Protein AF-A0A7X1HUQ6-F1 (afdb_monomer_lite)

Sequence (265 aa):
MTFWNDSYQSELNNITNWINGNLPNKSNIQNDLDTLDDEQFPDAILVHAWVYFSFLFNNRRESLNKYTRFNQKHLQERAIPSLDELKSNRLYFLSNLLRVVYEYYFWTQDSDSRPVFVDTRVLERLDRLSTATDYNVQFIWIERSMPAALTMSILVSDEFDTLRKMANDVSGYEDKFTNQIDSGTQKANEKIEKISASLAELIDKAENSQRDIKTYVDKLDEYKSEFNFVLLSKAFSKLLQTKQEEYRKITIPSLSFQHYWLLSL

Structure (mmCIF, N/CA/C/O backbone):
data_AF-A0A7X1HUQ6-F1
#
_entry.id   AF-A0A7X1HUQ6-F1
#
loop_
_atom_site.group_PDB
_atom_site.id
_atom_site.type_symbol
_atom_site.label_atom_id
_atom_site.label_alt_id
_atom_site.label_comp_id
_atom_site.label_asym_id
_atom_site.label_entity_id
_atom_site.label_seq_id
_atom_site.pdbx_PDB_ins_code
_atom_site.Cartn_x
_atom_site.Cartn_y
_atom_site.Cartn_z
_atom_site.occupancy
_atom_site.B_iso_or_equiv
_atom_site.auth_seq_id
_atom_site.auth_comp_id
_atom_site.auth_asym_id
_atom_site.auth_atom_id
_atom_site.pdbx_PDB_model_num
ATOM 1 N N . MET A 1 1 ? 5.072 2.540 11.809 1.00 58.06 1 MET A N 1
ATOM 2 C CA . MET A 1 1 ? 5.610 3.669 11.019 1.00 58.06 1 MET A CA 1
ATOM 3 C C . MET A 1 1 ? 4.973 3.635 9.645 1.00 58.06 1 MET A C 1
ATOM 5 O O . MET A 1 1 ? 4.781 2.545 9.121 1.00 58.06 1 MET A O 1
ATOM 9 N N . THR A 1 2 ? 4.602 4.790 9.100 1.00 85.62 2 THR A N 1
ATOM 10 C CA . THR A 1 2 ? 4.161 4.926 7.706 1.00 85.62 2 THR A CA 1
ATOM 11 C C . THR A 1 2 ? 5.373 4.858 6.781 1.00 85.62 2 THR A C 1
ATOM 13 O O . THR A 1 2 ? 6.413 5.447 7.080 1.00 85.62 2 THR A O 1
ATOM 16 N N . 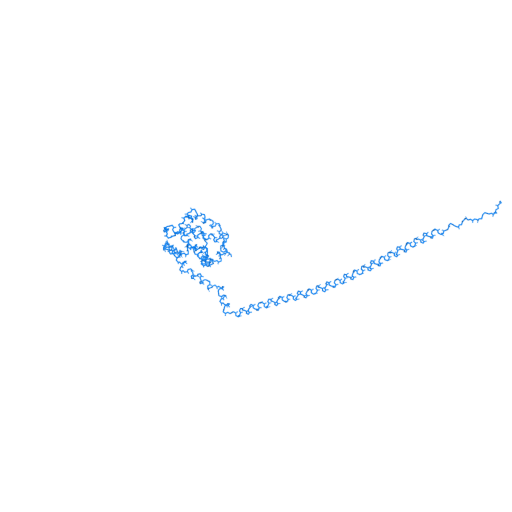PHE A 1 3 ? 5.252 4.108 5.686 1.00 92.62 3 PHE A N 1
ATOM 17 C CA . PHE A 1 3 ? 6.364 3.853 4.772 1.00 92.62 3 PHE A CA 1
ATOM 18 C C . PHE A 1 3 ? 6.774 5.134 4.037 1.00 92.62 3 PHE A C 1
ATOM 20 O O . PHE A 1 3 ? 7.911 5.581 4.149 1.00 92.62 3 PHE A O 1
ATOM 27 N N . TRP A 1 4 ? 5.818 5.788 3.373 1.00 93.75 4 TRP A N 1
ATOM 28 C CA . TRP A 1 4 ? 6.005 7.110 2.779 1.00 93.75 4 TRP A CA 1
ATOM 29 C C . TRP A 1 4 ? 5.707 8.181 3.822 1.00 93.75 4 TRP A C 1
ATOM 31 O O . TRP A 1 4 ? 4.553 8.352 4.231 1.00 93.75 4 TRP A O 1
ATOM 41 N N . ASN A 1 5 ? 6.735 8.903 4.255 1.00 94.25 5 ASN A N 1
ATOM 42 C CA . ASN A 1 5 ? 6.634 9.936 5.281 1.00 94.25 5 ASN A CA 1
ATOM 43 C C . ASN A 1 5 ? 7.555 11.130 4.961 1.00 94.25 5 ASN A C 1
ATOM 45 O O . ASN A 1 5 ? 8.301 11.102 3.982 1.00 94.25 5 ASN A O 1
ATOM 49 N N . ASP A 1 6 ? 7.488 12.183 5.778 1.00 94.00 6 ASP A N 1
ATOM 50 C CA . ASP A 1 6 ? 8.203 13.444 5.539 1.00 94.00 6 ASP A CA 1
ATOM 51 C C . ASP A 1 6 ? 9.730 13.312 5.479 1.00 94.00 6 ASP A C 1
ATOM 53 O O . ASP A 1 6 ? 10.378 14.140 4.839 1.00 94.00 6 ASP A O 1
ATOM 57 N N . SER A 1 7 ? 10.325 12.266 6.067 1.00 94.81 7 SER A N 1
ATOM 58 C CA . SER A 1 7 ? 11.781 12.074 6.027 1.00 94.81 7 SER A CA 1
ATOM 59 C C . SER A 1 7 ? 12.311 11.896 4.603 1.00 94.81 7 SER A C 1
ATOM 61 O O . SER A 1 7 ? 13.477 12.178 4.344 1.00 94.81 7 SER A O 1
ATOM 63 N N . TYR A 1 8 ? 11.461 11.455 3.671 1.00 95.94 8 TYR A N 1
ATOM 64 C CA . TYR A 1 8 ? 11.826 11.247 2.273 1.00 95.94 8 TYR A CA 1
ATOM 65 C C . TYR A 1 8 ? 11.772 12.531 1.422 1.00 95.94 8 TYR A C 1
ATOM 67 O O . TYR A 1 8 ? 12.281 12.554 0.304 1.00 95.94 8 TYR A O 1
ATOM 75 N N . GLN A 1 9 ? 11.210 13.634 1.933 1.00 96.12 9 GLN A N 1
ATOM 76 C CA . GLN A 1 9 ? 11.015 14.864 1.152 1.00 96.12 9 GLN A CA 1
ATOM 77 C C . GLN A 1 9 ? 12.327 15.432 0.585 1.00 96.12 9 GLN A C 1
ATOM 79 O O . GLN A 1 9 ? 12.355 15.910 -0.549 1.00 96.12 9 GLN A O 1
ATOM 84 N N . SER A 1 10 ? 13.412 15.377 1.364 1.00 97.00 10 SER A N 1
ATOM 85 C CA . SER A 1 10 ? 14.733 15.849 0.925 1.00 97.00 10 SER A CA 1
ATOM 86 C C . SER A 1 10 ? 15.234 15.058 -0.287 1.00 97.00 10 SER A C 1
ATOM 88 O O . SER A 1 10 ? 15.632 15.639 -1.295 1.00 97.00 10 SER A O 1
ATOM 90 N N . GLU A 1 11 ? 15.126 13.731 -0.225 1.00 97.19 11 GLU A N 1
ATOM 91 C CA . GLU A 1 11 ? 15.570 12.841 -1.297 1.00 97.19 11 GLU A CA 1
ATOM 92 C C . GLU A 1 11 ? 14.707 12.991 -2.554 1.00 97.19 11 GLU A C 1
ATOM 94 O O . GLU A 1 11 ? 15.230 13.107 -3.663 1.00 97.19 11 GLU A O 1
ATOM 99 N N . LEU A 1 12 ? 13.388 13.120 -2.385 1.00 97.69 12 LEU A N 1
ATOM 100 C CA . LEU A 1 12 ? 12.471 13.415 -3.484 1.00 97.69 12 LEU A CA 1
ATOM 101 C C . LEU A 1 12 ? 12.844 14.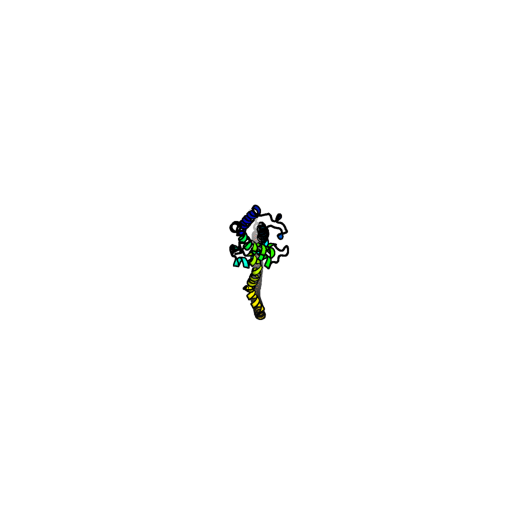715 -4.211 1.00 97.69 12 LEU A C 1
ATOM 103 O O . LEU A 1 12 ? 12.824 14.764 -5.444 1.00 97.69 12 LEU A O 1
ATOM 107 N N . ASN A 1 13 ? 13.213 15.763 -3.472 1.00 97.69 13 ASN A N 1
ATOM 108 C CA . ASN A 1 13 ? 13.652 17.025 -4.065 1.00 97.69 13 ASN A CA 1
ATOM 109 C C . ASN A 1 13 ? 14.986 16.858 -4.812 1.00 97.69 13 ASN A C 1
ATOM 111 O O . ASN A 1 13 ? 15.125 17.366 -5.925 1.00 97.69 13 ASN A O 1
ATOM 115 N N . ASN A 1 14 ? 15.941 16.112 -4.248 1.00 97.75 14 ASN A N 1
ATOM 116 C CA . ASN A 1 14 ? 17.233 15.836 -4.883 1.00 97.75 14 ASN A CA 1
ATOM 117 C C . ASN A 1 14 ? 17.071 15.099 -6.218 1.00 97.75 14 ASN A C 1
ATOM 119 O O . ASN A 1 14 ? 17.649 15.512 -7.225 1.00 97.75 14 ASN A O 1
ATOM 123 N N . ILE A 1 15 ? 16.245 14.050 -6.243 1.00 97.94 15 ILE A N 1
ATOM 124 C CA . ILE A 1 15 ? 15.947 13.287 -7.459 1.00 97.94 15 ILE A CA 1
ATOM 125 C C . ILE A 1 15 ? 15.229 14.169 -8.482 1.00 97.94 15 ILE A C 1
ATOM 127 O O . ILE A 1 15 ? 15.627 14.206 -9.644 1.00 97.94 15 ILE A O 1
ATOM 131 N N . THR A 1 16 ? 14.223 14.935 -8.053 1.00 97.25 16 THR A N 1
ATOM 132 C CA . THR A 1 16 ? 13.475 15.843 -8.939 1.00 97.25 16 THR A CA 1
ATOM 133 C C . THR A 1 16 ? 14.393 16.874 -9.593 1.00 97.25 16 THR A C 1
ATOM 135 O O . THR A 1 16 ? 14.329 17.082 -10.804 1.00 97.25 16 THR A O 1
ATOM 138 N N . ASN A 1 17 ? 15.288 17.489 -8.818 1.00 97.12 17 ASN A N 1
ATOM 139 C CA . ASN A 1 17 ? 16.257 18.452 -9.333 1.00 97.12 17 ASN A CA 1
ATOM 140 C C . ASN A 1 17 ? 17.234 17.804 -10.318 1.00 97.12 17 ASN A C 1
ATOM 142 O O . ASN A 1 17 ? 17.539 18.391 -11.355 1.00 97.12 17 ASN A O 1
ATOM 146 N N . TRP A 1 18 ? 17.698 16.586 -10.022 1.00 97.31 18 TRP A N 1
ATOM 147 C CA . TRP A 1 18 ? 18.579 15.854 -10.925 1.00 97.31 18 TRP A CA 1
ATOM 148 C C . TRP A 1 18 ? 17.879 15.512 -12.244 1.00 97.31 18 TRP A C 1
ATOM 150 O O . TRP A 1 18 ? 18.438 15.787 -13.303 1.00 97.31 18 TRP A O 1
ATOM 160 N N . ILE A 1 19 ? 16.648 14.994 -12.197 1.00 95.69 19 ILE A N 1
ATOM 161 C CA . ILE A 1 19 ? 15.849 14.677 -13.390 1.00 95.69 19 ILE A CA 1
ATOM 162 C C . ILE A 1 19 ? 15.651 15.931 -14.244 1.00 95.69 19 ILE A C 1
ATOM 164 O O . ILE A 1 19 ? 15.961 15.907 -15.429 1.00 95.69 19 ILE A O 1
ATOM 168 N N . ASN A 1 20 ? 15.236 17.050 -13.645 1.00 92.94 20 ASN A N 1
ATOM 169 C CA . ASN A 1 20 ? 15.013 18.302 -14.375 1.00 92.94 20 ASN A CA 1
ATOM 170 C C . ASN A 1 20 ? 16.288 18.879 -15.014 1.00 92.94 20 ASN A C 1
ATOM 172 O O . ASN A 1 20 ? 16.197 19.603 -16.003 1.00 92.94 20 ASN A O 1
ATOM 176 N N . GLY A 1 21 ? 17.462 18.603 -14.438 1.00 92.69 21 GLY A N 1
ATOM 177 C CA . GLY A 1 21 ? 18.747 19.077 -14.954 1.00 92.69 21 GLY A CA 1
ATOM 178 C C . GLY A 1 21 ? 19.401 18.161 -15.993 1.00 92.69 21 GLY A C 1
ATOM 179 O O . GLY A 1 21 ? 20.264 18.631 -16.730 1.00 92.69 21 GLY A O 1
ATOM 180 N N . ASN A 1 22 ? 19.031 16.876 -16.044 1.00 92.69 22 ASN A N 1
ATOM 181 C CA . ASN A 1 22 ? 19.738 15.864 -16.845 1.00 92.69 22 ASN A CA 1
ATOM 182 C C . ASN A 1 22 ? 18.853 15.144 -17.873 1.00 92.69 22 ASN A C 1
ATOM 184 O O . ASN A 1 22 ? 19.389 14.580 -18.821 1.00 92.69 22 ASN A O 1
ATOM 188 N N . LEU A 1 23 ? 17.530 15.142 -17.696 1.00 90.19 23 LEU A N 1
ATOM 189 C CA . LEU A 1 23 ? 16.571 14.454 -18.564 1.00 90.19 23 LEU A CA 1
ATOM 190 C C . LEU A 1 23 ? 15.653 15.465 -19.276 1.00 90.19 23 LEU A C 1
ATOM 192 O O . LEU A 1 23 ? 15.499 16.599 -18.810 1.00 90.19 23 LEU A O 1
ATOM 196 N N . PRO A 1 24 ? 15.033 15.094 -20.414 1.00 82.75 24 PRO A N 1
ATOM 197 C CA . PRO A 1 24 ? 14.112 15.978 -21.121 1.00 82.75 24 PRO A CA 1
ATOM 198 C C . PRO A 1 24 ? 12.932 16.392 -20.236 1.00 82.75 24 PRO A C 1
ATOM 200 O O . PRO A 1 24 ? 12.346 15.586 -19.514 1.00 82.75 24 PRO A O 1
ATOM 203 N N . ASN A 1 25 ? 12.547 17.667 -20.325 1.00 78.81 25 ASN A N 1
ATOM 204 C CA . ASN A 1 25 ? 11.365 18.164 -19.629 1.00 78.81 25 ASN A CA 1
ATOM 205 C C . ASN A 1 25 ? 10.117 17.437 -20.144 1.00 78.81 25 ASN A C 1
ATOM 207 O O . ASN A 1 25 ? 9.958 17.286 -21.354 1.00 78.81 25 ASN A O 1
ATOM 211 N N . LYS A 1 26 ? 9.201 17.060 -19.243 1.00 75.62 26 LYS A N 1
ATOM 212 C CA . LYS A 1 26 ? 7.926 16.415 -19.586 1.00 75.62 26 LYS A CA 1
ATOM 213 C C . LYS A 1 26 ? 7.162 17.149 -20.691 1.00 75.62 26 LYS A C 1
ATOM 215 O O . LYS A 1 26 ? 6.581 16.497 -21.545 1.00 75.62 26 LYS A O 1
ATOM 220 N N . SER A 1 27 ? 7.173 18.484 -20.699 1.00 73.31 27 SER A N 1
ATOM 221 C CA . SER A 1 27 ? 6.509 19.284 -21.745 1.00 73.31 27 SER A CA 1
ATOM 222 C C . SER A 1 27 ? 7.104 19.100 -23.144 1.00 73.31 27 SER A C 1
ATOM 224 O O . SER A 1 27 ? 6.448 19.419 -24.130 1.00 73.31 27 SER A O 1
ATOM 226 N N . ASN A 1 28 ? 8.350 18.633 -23.221 1.00 71.12 28 ASN A N 1
ATOM 227 C CA . ASN A 1 28 ? 9.121 18.477 -24.450 1.00 71.12 28 ASN A CA 1
ATOM 228 C C . ASN A 1 28 ? 9.177 17.013 -24.914 1.00 71.12 28 ASN A C 1
ATOM 230 O O . ASN A 1 28 ? 9.736 16.738 -25.974 1.00 71.12 28 ASN A O 1
ATOM 234 N N . ILE A 1 29 ? 8.633 16.078 -24.129 1.00 76.44 29 ILE A N 1
ATOM 235 C CA . ILE A 1 29 ? 8.494 14.678 -24.527 1.00 76.44 29 ILE A CA 1
ATOM 236 C C . ILE A 1 29 ? 7.348 14.604 -25.535 1.00 76.44 29 ILE A C 1
ATOM 238 O O . ILE A 1 29 ? 6.271 15.156 -25.301 1.00 76.44 29 ILE A O 1
ATOM 242 N N . GLN A 1 30 ? 7.583 13.948 -26.673 1.00 67.56 30 GLN A N 1
ATOM 243 C CA . GLN A 1 30 ? 6.530 13.726 -27.659 1.00 67.56 30 GLN A CA 1
ATOM 244 C C . GLN A 1 30 ? 5.363 12.977 -27.008 1.00 67.56 30 GLN A C 1
ATOM 246 O O . GLN A 1 30 ? 5.559 11.985 -26.312 1.00 67.56 30 GLN A O 1
ATOM 251 N N . ASN A 1 31 ? 4.140 13.461 -27.248 1.00 64.94 31 ASN A N 1
ATOM 252 C CA . ASN A 1 31 ? 2.928 12.808 -26.743 1.00 64.94 31 ASN A CA 1
ATOM 253 C C . ASN A 1 31 ? 2.758 11.394 -27.315 1.00 64.94 31 ASN A C 1
ATOM 255 O O . ASN A 1 31 ? 2.111 10.557 -26.689 1.00 64.94 31 ASN A O 1
ATOM 259 N N . ASP A 1 32 ? 3.318 11.154 -28.501 1.00 69.62 32 ASP A N 1
ATOM 260 C CA . ASP A 1 32 ? 3.405 9.832 -29.098 1.00 69.62 32 ASP A CA 1
ATOM 261 C C . ASP A 1 32 ? 4.715 9.162 -28.662 1.00 69.62 32 ASP A C 1
ATOM 263 O O . ASP A 1 32 ? 5.810 9.575 -29.041 1.00 69.62 32 ASP A O 1
ATOM 267 N N . LEU A 1 33 ? 4.596 8.152 -27.804 1.00 78.19 33 LEU A N 1
ATOM 268 C CA . LEU A 1 33 ? 5.737 7.397 -27.288 1.00 78.19 33 LEU A CA 1
ATOM 269 C C . LEU A 1 33 ? 6.260 6.374 -28.306 1.00 78.19 33 LEU A C 1
ATOM 271 O O . LEU A 1 33 ? 7.401 5.922 -28.178 1.00 78.19 33 LEU A O 1
ATOM 275 N N . ASP A 1 34 ? 5.456 6.020 -29.314 1.00 75.88 34 ASP A N 1
ATOM 276 C CA . ASP A 1 34 ? 5.831 5.039 -30.334 1.00 75.88 34 ASP A CA 1
ATOM 277 C C . ASP A 1 34 ? 6.865 5.619 -31.317 1.00 75.88 34 ASP A C 1
ATOM 279 O O . ASP A 1 34 ? 7.625 4.867 -31.928 1.00 75.88 34 ASP A O 1
ATOM 283 N N . THR A 1 35 ? 6.956 6.949 -31.429 1.00 80.69 35 THR A N 1
ATOM 284 C CA . THR A 1 35 ? 7.900 7.648 -32.320 1.00 80.69 35 THR A CA 1
ATOM 285 C C . THR A 1 35 ? 9.242 7.982 -31.678 1.00 80.69 35 THR A C 1
ATOM 287 O O . THR A 1 35 ? 10.161 8.405 -32.382 1.00 80.69 35 THR A O 1
ATOM 290 N N . LEU A 1 36 ? 9.374 7.813 -30.360 1.00 85.94 36 LEU A N 1
ATOM 291 C CA . LEU A 1 36 ? 10.637 8.037 -29.659 1.00 85.94 36 LEU A CA 1
ATOM 292 C C . LEU A 1 36 ? 11.664 6.977 -30.047 1.00 85.94 36 LEU A C 1
ATOM 294 O O . LEU A 1 36 ? 11.312 5.812 -30.223 1.00 85.94 36 LEU A O 1
ATOM 298 N N . ASP A 1 37 ? 12.932 7.371 -30.128 1.00 86.81 37 ASP A N 1
ATOM 299 C CA . ASP A 1 37 ? 14.037 6.435 -30.331 1.00 86.81 37 ASP A CA 1
ATOM 300 C C . ASP A 1 37 ? 14.298 5.581 -29.077 1.00 86.81 37 ASP A C 1
ATOM 302 O O . ASP A 1 37 ? 14.015 6.004 -27.953 1.00 86.81 37 ASP A O 1
ATOM 306 N N . ASP A 1 38 ? 14.854 4.384 -29.266 1.00 87.56 38 ASP A N 1
ATOM 307 C CA . ASP A 1 38 ? 15.127 3.420 -28.194 1.00 87.56 38 ASP A CA 1
ATOM 308 C C . ASP A 1 38 ? 16.103 3.970 -27.135 1.00 87.56 38 ASP A C 1
ATOM 310 O O . ASP A 1 38 ? 15.981 3.620 -25.961 1.00 87.56 38 ASP A O 1
ATOM 314 N N . GLU A 1 39 ? 17.011 4.884 -27.498 1.00 86.69 39 GLU A N 1
ATOM 315 C CA . GLU A 1 39 ? 17.901 5.554 -26.536 1.00 86.69 39 GLU A CA 1
ATOM 316 C C . GLU A 1 39 ? 17.158 6.553 -25.632 1.00 86.69 39 GLU A C 1
ATOM 318 O O . GLU A 1 39 ? 17.488 6.710 -24.457 1.00 86.69 39 GLU A O 1
ATOM 323 N N . GLN A 1 40 ? 16.138 7.229 -26.165 1.00 88.25 40 GLN A N 1
ATOM 324 C CA . GLN A 1 40 ? 15.399 8.291 -25.469 1.00 88.25 40 GLN A CA 1
ATOM 325 C C . GLN A 1 40 ? 14.172 7.763 -24.722 1.00 88.25 40 GLN A C 1
ATOM 327 O O . GLN A 1 40 ? 13.661 8.406 -23.800 1.00 88.25 40 GLN A O 1
ATOM 332 N N . PHE A 1 41 ? 13.680 6.595 -25.127 1.00 91.69 41 PHE A N 1
ATOM 333 C CA . PHE A 1 41 ? 12.436 6.026 -24.640 1.00 91.69 41 PHE A CA 1
ATOM 334 C C . PHE A 1 41 ? 12.440 5.744 -23.122 1.00 91.69 41 PHE A C 1
ATOM 336 O O . PHE A 1 41 ? 11.526 6.225 -22.445 1.00 91.69 41 PHE A O 1
ATOM 343 N N . PRO A 1 42 ? 13.445 5.065 -22.523 1.00 92.12 42 PRO A N 1
ATOM 344 C CA . PRO A 1 42 ? 13.463 4.825 -21.077 1.00 92.12 42 PRO A CA 1
ATOM 345 C C . PRO A 1 42 ? 13.466 6.114 -20.249 1.00 92.12 42 PRO A C 1
ATOM 347 O O . PRO A 1 42 ? 12.788 6.190 -19.223 1.00 92.12 42 PRO A O 1
ATOM 350 N N . ASP A 1 43 ? 14.175 7.143 -20.717 1.00 91.94 43 ASP A N 1
ATOM 351 C CA . ASP A 1 43 ? 14.263 8.441 -20.045 1.00 91.94 43 ASP A CA 1
ATOM 352 C C . ASP A 1 43 ? 12.922 9.171 -20.063 1.00 91.94 43 ASP A C 1
ATOM 354 O O . ASP A 1 43 ? 12.499 9.722 -19.044 1.00 91.94 43 ASP A O 1
ATOM 358 N N . ALA A 1 44 ? 12.212 9.114 -21.191 1.00 92.12 44 ALA A N 1
ATOM 359 C CA . ALA A 1 44 ? 10.869 9.658 -21.288 1.00 92.12 44 ALA A CA 1
ATOM 360 C C . ALA A 1 44 ? 9.913 8.974 -20.297 1.00 92.12 44 ALA A C 1
ATOM 362 O O . ALA A 1 44 ? 9.230 9.650 -19.521 1.00 92.12 44 ALA A O 1
ATOM 363 N N . ILE A 1 45 ? 9.899 7.635 -20.259 1.00 93.56 45 ILE A N 1
ATOM 364 C CA . ILE A 1 45 ? 9.038 6.891 -19.329 1.00 93.56 45 ILE A CA 1
ATOM 365 C C . ILE A 1 45 ? 9.395 7.194 -17.872 1.00 93.56 45 ILE A C 1
ATOM 367 O O . ILE A 1 45 ? 8.493 7.379 -17.051 1.00 93.56 45 ILE A O 1
ATOM 371 N N . LEU A 1 46 ? 10.685 7.312 -17.552 1.00 94.94 46 LEU A N 1
ATOM 372 C CA . LEU A 1 46 ? 11.149 7.681 -16.218 1.00 94.94 46 LEU A CA 1
ATOM 373 C C . LEU A 1 46 ? 10.606 9.040 -15.790 1.00 94.94 46 LEU A C 1
ATOM 375 O O . LEU A 1 46 ? 10.053 9.151 -14.697 1.00 94.94 46 LEU A O 1
ATOM 379 N N . VAL A 1 47 ? 10.683 10.054 -16.653 1.00 94.12 47 VAL A N 1
ATOM 380 C CA . VAL A 1 47 ? 10.127 11.384 -16.367 1.00 94.12 47 VAL A CA 1
ATOM 381 C C . VAL A 1 47 ? 8.615 11.307 -16.126 1.00 94.12 47 VAL A C 1
ATOM 383 O O . VAL A 1 47 ? 8.118 11.877 -15.151 1.00 94.12 47 VAL A O 1
ATOM 386 N N . HIS A 1 48 ? 7.868 10.570 -16.956 1.00 92.06 48 HIS A N 1
ATOM 387 C CA . HIS A 1 48 ? 6.424 10.390 -16.768 1.00 92.06 48 HIS A CA 1
ATOM 388 C C . HIS A 1 48 ? 6.082 9.701 -15.439 1.00 92.06 48 HIS A C 1
ATOM 390 O O . HIS A 1 48 ? 5.206 10.176 -14.708 1.00 92.06 48 HIS A O 1
ATOM 396 N N . ALA A 1 49 ? 6.776 8.608 -15.115 1.00 94.62 49 ALA A N 1
ATOM 397 C CA . ALA A 1 49 ? 6.577 7.855 -13.883 1.00 94.62 49 ALA A CA 1
ATOM 398 C C . ALA A 1 49 ? 6.963 8.669 -12.643 1.00 94.62 49 ALA A C 1
ATOM 400 O O . ALA A 1 49 ? 6.228 8.670 -11.655 1.00 94.62 49 ALA A O 1
ATOM 401 N N . TRP A 1 50 ? 8.071 9.412 -12.708 1.00 96.50 50 TRP A N 1
ATOM 402 C CA . TRP A 1 50 ? 8.539 10.244 -11.606 1.00 96.50 50 TRP A CA 1
ATOM 403 C C . TRP A 1 50 ? 7.566 11.376 -11.307 1.00 96.50 50 TRP A C 1
ATOM 405 O O . TRP A 1 50 ? 7.148 11.532 -10.165 1.00 96.50 50 TRP A O 1
ATOM 415 N N . VAL A 1 51 ? 7.122 12.115 -12.329 1.00 93.56 51 VAL A N 1
ATOM 416 C CA . VAL A 1 51 ? 6.135 13.192 -12.150 1.00 93.56 51 VAL A CA 1
ATOM 417 C C . VAL A 1 51 ? 4.848 12.659 -11.518 1.00 93.56 51 VAL A C 1
ATOM 419 O O . VAL A 1 51 ? 4.286 13.302 -10.630 1.00 93.56 51 VAL A O 1
ATOM 422 N N . TYR A 1 52 ? 4.395 11.477 -11.941 1.00 93.75 52 TYR A N 1
ATOM 423 C CA . TYR A 1 52 ? 3.229 10.826 -11.351 1.00 93.75 52 TYR A CA 1
ATOM 424 C C . TYR A 1 52 ? 3.466 10.457 -9.879 1.00 93.75 52 TYR A C 1
ATOM 426 O O . TYR A 1 52 ? 2.681 10.839 -9.013 1.00 93.75 52 TYR A O 1
ATOM 434 N N . PHE A 1 53 ? 4.581 9.793 -9.570 1.00 95.88 53 PHE A N 1
ATOM 435 C CA . PHE A 1 53 ? 4.950 9.442 -8.199 1.00 95.88 53 PHE A CA 1
ATOM 436 C C . PHE A 1 53 ? 5.085 10.673 -7.293 1.00 95.88 53 PHE A C 1
ATOM 438 O O . PHE A 1 53 ? 4.498 10.703 -6.212 1.00 95.88 53 PHE A O 1
ATOM 445 N N . SER A 1 54 ? 5.795 11.717 -7.730 1.00 96.06 54 SER A N 1
ATOM 446 C CA . SER A 1 54 ? 5.964 12.952 -6.960 1.00 96.06 54 SER A CA 1
ATOM 447 C C . SER A 1 54 ? 4.628 13.639 -6.693 1.00 96.06 54 SER A C 1
ATOM 449 O O . SER A 1 54 ? 4.396 14.127 -5.586 1.00 96.06 54 SER A O 1
ATOM 451 N N . PHE A 1 55 ? 3.716 13.647 -7.672 1.00 94.38 55 PHE A N 1
ATOM 452 C CA . PHE A 1 55 ? 2.359 14.145 -7.462 1.00 94.38 55 PHE A CA 1
ATOM 453 C C . PHE A 1 55 ? 1.634 13.351 -6.368 1.00 94.38 55 PHE A C 1
ATOM 455 O O . PHE A 1 55 ? 1.061 13.961 -5.461 1.00 94.38 55 PHE A O 1
ATOM 462 N N . LEU A 1 56 ? 1.689 12.016 -6.410 1.00 94.56 56 LEU A N 1
ATOM 463 C CA . LEU A 1 56 ? 1.070 11.165 -5.392 1.00 94.56 56 LEU A CA 1
ATOM 464 C C . LEU A 1 56 ? 1.690 11.372 -4.010 1.00 94.56 56 LEU A C 1
ATOM 466 O O . LEU A 1 56 ? 0.964 11.472 -3.023 1.00 94.56 56 LEU A O 1
ATOM 470 N N . PHE A 1 57 ? 3.014 11.476 -3.927 1.00 96.56 57 PHE A N 1
ATOM 471 C CA . PHE A 1 57 ? 3.714 11.671 -2.662 1.00 96.56 57 PHE A CA 1
ATOM 472 C C . PHE A 1 57 ? 3.369 13.012 -2.004 1.00 96.56 57 PHE A C 1
ATOM 474 O O . PHE A 1 57 ? 3.189 13.064 -0.787 1.00 96.56 57 PHE A O 1
ATOM 481 N N . ASN A 1 58 ? 3.260 14.082 -2.796 1.00 96.19 58 ASN A N 1
ATOM 482 C CA . ASN A 1 58 ? 2.990 15.426 -2.286 1.00 96.19 58 ASN A CA 1
ATOM 483 C C . ASN A 1 58 ? 1.502 15.658 -1.987 1.00 96.19 58 ASN A C 1
ATOM 485 O O . ASN A 1 58 ? 1.177 16.324 -1.010 1.00 96.19 58 ASN A O 1
ATOM 489 N N . ASN A 1 59 ? 0.595 15.108 -2.802 1.00 94.88 59 ASN A N 1
ATOM 490 C CA . ASN A 1 59 ? -0.832 15.454 -2.741 1.00 94.88 59 ASN A CA 1
ATOM 491 C C . ASN A 1 59 ? -1.729 14.320 -2.227 1.00 94.88 59 ASN A C 1
ATOM 493 O O . ASN A 1 59 ? -2.862 14.568 -1.825 1.00 94.88 59 ASN A O 1
ATOM 497 N N . ARG A 1 60 ? -1.268 13.064 -2.271 1.00 94.06 60 ARG A N 1
ATOM 498 C CA . ARG A 1 60 ? -2.084 11.870 -1.980 1.00 94.06 60 ARG A CA 1
ATOM 499 C C . ARG A 1 60 ? -1.322 10.828 -1.154 1.00 94.06 60 ARG A C 1
ATOM 501 O O . ARG A 1 60 ? -1.511 9.625 -1.337 1.00 94.06 60 ARG A O 1
ATOM 508 N N . ARG A 1 61 ? -0.464 11.273 -0.229 1.00 94.44 61 ARG A N 1
ATOM 509 C CA . ARG A 1 61 ? 0.483 10.411 0.502 1.00 94.44 61 ARG A CA 1
ATOM 510 C C . ARG A 1 61 ? -0.171 9.288 1.306 1.00 94.44 61 ARG A C 1
ATOM 512 O O . ARG A 1 61 ? 0.355 8.177 1.358 1.00 94.44 61 ARG A O 1
ATOM 519 N N . GLU A 1 62 ? -1.309 9.549 1.940 1.00 95.19 62 GLU A N 1
ATOM 520 C CA . GLU A 1 62 ? -2.042 8.519 2.688 1.00 95.19 62 GLU A CA 1
ATOM 521 C C . GLU A 1 62 ? -2.553 7.415 1.758 1.00 95.19 62 GLU A C 1
ATOM 523 O O . GLU A 1 62 ? -2.336 6.229 2.012 1.00 95.19 62 GLU A O 1
ATOM 528 N N . SER A 1 63 ? -3.148 7.804 0.629 1.00 94.44 63 SER A N 1
ATOM 529 C CA . SER A 1 63 ? -3.565 6.873 -0.420 1.00 94.44 63 SER A CA 1
ATOM 530 C C . SER A 1 63 ? -2.371 6.122 -1.003 1.00 94.44 63 SER A C 1
ATOM 532 O O . SER A 1 63 ? -2.465 4.918 -1.214 1.00 94.44 63 SER A O 1
ATOM 534 N N . LEU A 1 64 ? -1.235 6.794 -1.216 1.00 95.19 64 LEU A N 1
ATOM 535 C CA . LEU A 1 64 ? -0.008 6.149 -1.678 1.00 95.19 64 LEU A CA 1
ATOM 536 C C . LEU A 1 64 ? 0.445 5.066 -0.688 1.00 95.19 64 LEU A C 1
ATOM 538 O O . LEU A 1 64 ? 0.690 3.937 -1.100 1.00 95.19 64 LEU A O 1
ATOM 542 N N . ASN A 1 65 ? 0.466 5.352 0.619 1.00 96.12 65 ASN A N 1
ATOM 543 C CA . ASN A 1 65 ? 0.752 4.351 1.656 1.00 96.12 65 ASN A CA 1
ATOM 544 C C . ASN A 1 65 ? -0.250 3.187 1.646 1.00 96.12 65 ASN A C 1
ATOM 546 O O . ASN A 1 65 ? 0.147 2.035 1.817 1.00 96.12 65 ASN A O 1
ATOM 550 N N . LYS A 1 66 ? -1.542 3.472 1.463 1.00 94.62 66 LYS A N 1
ATOM 551 C CA . LYS A 1 66 ? -2.610 2.465 1.477 1.00 94.62 66 LYS A CA 1
ATOM 552 C C . LYS A 1 66 ? -2.551 1.528 0.269 1.00 94.62 66 LYS A C 1
ATOM 554 O O . LYS A 1 66 ? -2.698 0.323 0.445 1.00 94.62 66 LYS A O 1
ATOM 559 N N . TYR A 1 67 ? -2.330 2.074 -0.922 1.00 95.12 67 TYR A N 1
ATOM 560 C CA . TYR A 1 67 ? -2.431 1.356 -2.195 1.00 95.12 67 TYR A CA 1
ATOM 561 C C . TYR A 1 67 ? -1.074 0.926 -2.768 1.00 95.12 67 TYR A C 1
ATOM 563 O O . TYR A 1 67 ? -0.996 0.595 -3.941 1.00 95.12 67 TYR A O 1
ATOM 571 N N . THR A 1 68 ? -0.000 0.933 -1.969 1.00 95.81 68 THR A N 1
ATOM 572 C CA . THR A 1 68 ? 1.311 0.378 -2.375 1.00 95.81 68 THR A CA 1
ATOM 573 C C . THR A 1 68 ? 1.876 -0.646 -1.380 1.00 95.81 68 THR A C 1
ATOM 575 O O . THR A 1 68 ? 3.074 -0.925 -1.354 1.00 95.81 68 THR A O 1
ATOM 578 N N . ARG A 1 69 ? 1.024 -1.198 -0.504 1.00 94.50 69 ARG A N 1
ATOM 579 C CA . ARG A 1 69 ? 1.434 -2.083 0.602 1.00 94.50 69 ARG A CA 1
ATOM 580 C C . ARG A 1 69 ? 2.121 -3.360 0.128 1.00 94.50 69 ARG A C 1
ATOM 582 O O . ARG A 1 69 ? 2.999 -3.865 0.830 1.00 94.50 69 ARG A O 1
ATOM 589 N N . PHE A 1 70 ? 1.739 -3.893 -1.031 1.00 95.31 70 PHE A N 1
ATOM 590 C CA . PHE A 1 70 ? 2.348 -5.107 -1.555 1.00 95.31 70 PHE A CA 1
ATOM 591 C C . PHE A 1 70 ? 3.828 -4.868 -1.851 1.00 95.31 70 PHE A C 1
ATOM 593 O O . PHE A 1 70 ? 4.673 -5.604 -1.334 1.00 95.31 70 PHE A O 1
ATOM 600 N N . ASN A 1 71 ? 4.174 -3.829 -2.613 1.00 95.31 71 ASN A N 1
ATOM 601 C CA . ASN A 1 71 ? 5.572 -3.537 -2.909 1.00 95.31 71 ASN A CA 1
ATOM 602 C C . ASN A 1 71 ? 6.325 -2.996 -1.693 1.00 95.31 71 ASN A C 1
ATOM 604 O O . ASN A 1 71 ? 7.486 -3.353 -1.534 1.00 95.31 71 ASN A O 1
ATOM 608 N N . GLN A 1 72 ? 5.683 -2.266 -0.775 1.00 94.69 72 GLN A N 1
ATOM 609 C CA . GLN A 1 72 ? 6.311 -1.913 0.509 1.00 94.69 72 GLN A CA 1
ATOM 610 C C . GLN A 1 72 ? 6.804 -3.162 1.261 1.00 94.69 72 GLN A C 1
ATOM 612 O O . GLN A 1 72 ? 7.916 -3.176 1.782 1.00 94.69 72 GLN A O 1
ATOM 617 N N . LYS A 1 73 ? 6.011 -4.243 1.277 1.00 93.31 73 LYS A N 1
ATOM 618 C CA . LYS A 1 73 ? 6.380 -5.504 1.940 1.00 93.31 73 LYS A CA 1
ATOM 619 C C . LYS A 1 73 ? 7.443 -6.300 1.172 1.00 93.31 73 LYS A C 1
ATOM 621 O O . LYS A 1 73 ? 8.343 -6.856 1.795 1.00 93.31 73 LYS A O 1
ATOM 626 N N . HIS A 1 74 ? 7.328 -6.391 -0.155 1.00 91.94 74 HIS A N 1
ATOM 627 C CA . HIS A 1 74 ? 8.177 -7.269 -0.977 1.00 91.94 74 HIS A CA 1
ATOM 628 C C . HIS A 1 74 ? 9.498 -6.624 -1.419 1.00 91.94 74 HIS A C 1
ATOM 630 O O . HIS A 1 74 ? 10.514 -7.311 -1.537 1.00 91.94 74 HIS A O 1
ATOM 636 N N . LEU A 1 75 ? 9.497 -5.318 -1.692 1.00 91.25 75 LEU A N 1
ATOM 637 C CA . LEU A 1 75 ? 10.704 -4.573 -2.050 1.00 91.25 75 LEU A CA 1
ATOM 638 C C . LEU A 1 75 ? 11.417 -4.011 -0.819 1.00 91.25 75 LEU A C 1
ATOM 640 O O . LEU A 1 75 ? 12.645 -3.928 -0.845 1.00 91.25 75 LEU A O 1
ATOM 644 N N . GLN A 1 76 ? 10.675 -3.698 0.251 1.00 91.94 76 GLN A N 1
ATOM 645 C CA . GLN A 1 76 ? 11.202 -3.071 1.467 1.00 91.94 76 GLN A CA 1
ATOM 646 C C . GLN A 1 76 ? 11.923 -1.762 1.120 1.00 91.94 76 GLN A C 1
ATOM 648 O O . GLN A 1 76 ? 11.359 -0.943 0.402 1.00 91.94 76 GLN A O 1
ATOM 653 N N . GLU A 1 77 ? 13.162 -1.560 1.570 1.00 89.12 77 GLU A N 1
ATOM 654 C CA . GLU A 1 77 ? 13.945 -0.350 1.280 1.00 89.12 77 GLU A CA 1
ATOM 655 C C . GLU A 1 77 ? 14.114 -0.096 -0.224 1.00 89.12 77 GLU A C 1
ATOM 657 O O . GLU A 1 77 ? 14.134 1.054 -0.645 1.00 89.12 77 GLU A O 1
ATOM 662 N N . ARG A 1 78 ? 14.111 -1.147 -1.058 1.00 89.31 78 ARG A N 1
ATOM 663 C CA . ARG A 1 78 ? 14.211 -1.023 -2.524 1.00 89.31 78 ARG A CA 1
ATOM 664 C C . ARG A 1 78 ? 12.984 -0.383 -3.174 1.00 89.31 78 ARG A C 1
ATOM 666 O O . ARG A 1 78 ? 13.042 -0.004 -4.335 1.00 89.31 78 ARG A O 1
ATOM 673 N N . ALA A 1 79 ? 11.853 -0.305 -2.468 1.00 92.19 79 ALA A N 1
ATOM 674 C CA . ALA A 1 79 ? 10.706 0.447 -2.971 1.00 92.19 79 ALA A CA 1
ATOM 675 C C . ALA A 1 79 ? 10.924 1.956 -2.850 1.00 92.19 79 ALA A C 1
ATOM 677 O O . ALA A 1 79 ? 10.208 2.687 -3.522 1.00 92.19 79 ALA A O 1
ATOM 678 N N . ILE A 1 80 ? 11.858 2.421 -2.011 1.00 94.56 80 ILE A N 1
ATOM 679 C CA . ILE A 1 80 ? 12.137 3.841 -1.788 1.00 94.56 80 ILE A CA 1
ATOM 680 C C . ILE A 1 80 ? 13.149 4.301 -2.846 1.00 94.56 80 ILE A C 1
ATOM 682 O O . ILE A 1 80 ? 14.312 3.910 -2.764 1.00 94.56 80 ILE A O 1
ATOM 686 N N . PRO A 1 81 ? 12.753 5.132 -3.829 1.00 95.75 81 PRO A N 1
ATOM 687 C CA . PRO A 1 81 ? 13.667 5.543 -4.887 1.00 95.75 81 PRO A CA 1
ATOM 688 C C . PRO A 1 81 ? 14.826 6.364 -4.314 1.00 95.75 81 PRO A C 1
ATOM 690 O O . PRO A 1 81 ? 14.595 7.284 -3.529 1.00 95.75 81 PRO A O 1
ATOM 693 N N . SER A 1 82 ? 16.060 6.082 -4.725 1.00 96.06 82 SER A N 1
ATOM 694 C CA . SER A 1 82 ? 17.237 6.851 -4.301 1.00 96.06 82 SER A CA 1
ATOM 695 C C . SER A 1 82 ? 17.964 7.474 -5.488 1.00 96.06 82 SER A C 1
ATOM 697 O O . SER A 1 82 ? 17.986 6.925 -6.594 1.00 96.06 82 SER A O 1
ATOM 699 N N . LEU A 1 83 ? 18.578 8.636 -5.267 1.00 96.81 83 LEU A N 1
ATOM 700 C CA . LEU A 1 83 ? 19.365 9.314 -6.291 1.00 96.81 83 LEU A CA 1
ATOM 701 C C . LEU A 1 83 ? 20.608 8.504 -6.679 1.00 96.81 83 LEU A C 1
ATOM 703 O O . LEU A 1 83 ? 21.014 8.511 -7.842 1.00 96.81 83 LEU A O 1
ATOM 707 N N . ASP A 1 84 ? 21.205 7.804 -5.718 1.00 95.62 84 ASP A N 1
ATOM 708 C CA . ASP A 1 84 ? 22.368 6.955 -5.965 1.00 95.62 84 ASP A CA 1
ATOM 709 C C . ASP A 1 84 ? 22.008 5.765 -6.866 1.00 95.62 84 ASP A C 1
ATOM 711 O O . ASP A 1 84 ? 22.747 5.451 -7.802 1.00 95.62 84 ASP A O 1
ATOM 715 N N . GLU A 1 85 ? 20.837 5.151 -6.667 1.00 93.69 85 GLU A N 1
ATOM 716 C CA . GLU A 1 85 ? 20.308 4.109 -7.556 1.00 93.69 85 GLU A CA 1
ATOM 717 C C . GLU A 1 85 ? 20.024 4.658 -8.957 1.00 93.69 85 GLU A C 1
ATOM 719 O O . GLU A 1 85 ? 20.461 4.069 -9.943 1.00 93.69 85 GLU A O 1
ATOM 724 N N . LEU A 1 86 ? 19.389 5.831 -9.062 1.00 95.25 86 LEU A N 1
ATOM 725 C CA . LEU A 1 86 ? 19.113 6.476 -10.350 1.00 95.25 86 LEU A CA 1
ATOM 726 C C . LEU A 1 86 ? 20.386 6.713 -11.177 1.00 95.25 86 LEU A C 1
ATOM 728 O O . LEU A 1 86 ? 20.390 6.522 -12.395 1.00 95.25 86 LEU A O 1
ATOM 732 N N . LYS A 1 87 ? 21.470 7.140 -10.520 1.00 93.44 87 LYS A N 1
ATOM 733 C CA . LYS A 1 87 ? 22.759 7.406 -11.172 1.00 93.44 87 LYS A CA 1
ATOM 734 C C . LYS A 1 87 ? 23.528 6.135 -11.520 1.00 93.44 87 LYS A C 1
ATOM 736 O O . LYS A 1 87 ? 24.264 6.138 -12.502 1.00 93.44 87 LYS A O 1
ATOM 741 N N . SER A 1 88 ? 23.402 5.088 -10.708 1.00 91.94 88 SER A N 1
ATOM 742 C CA . SER A 1 88 ? 24.159 3.842 -10.873 1.00 91.94 88 SER A CA 1
ATOM 743 C C . SER A 1 88 ? 23.493 2.869 -11.843 1.00 91.94 88 SER A C 1
ATOM 745 O O . SER A 1 88 ? 24.169 2.333 -12.717 1.00 91.94 88 SER A O 1
ATOM 747 N N . ASN A 1 89 ? 22.180 2.660 -11.726 1.00 90.88 89 ASN A N 1
ATOM 748 C CA . ASN A 1 89 ? 21.405 1.826 -12.636 1.00 90.88 89 ASN A CA 1
ATOM 749 C C . ASN A 1 89 ? 19.999 2.407 -12.851 1.00 90.88 89 ASN A C 1
ATOM 751 O O . ASN A 1 89 ? 19.049 2.147 -12.109 1.00 90.88 89 ASN A O 1
ATOM 755 N N . ARG A 1 90 ? 19.867 3.167 -13.940 1.00 90.94 90 ARG A N 1
ATOM 756 C CA . ARG A 1 90 ? 18.630 3.859 -14.313 1.00 90.94 90 ARG A CA 1
ATOM 757 C C . ARG A 1 90 ? 17.468 2.909 -14.608 1.00 90.94 90 ARG A C 1
ATOM 759 O O . ARG A 1 90 ? 16.338 3.212 -14.235 1.00 90.94 90 ARG A O 1
ATOM 766 N N . LEU A 1 91 ? 17.720 1.779 -15.271 1.00 92.31 91 LEU A N 1
ATOM 767 C CA . LEU A 1 91 ? 16.662 0.822 -15.616 1.00 92.31 91 LEU A CA 1
ATOM 768 C C . LEU A 1 91 ? 16.160 0.077 -14.382 1.00 92.31 91 LEU A C 1
ATOM 770 O O . LEU A 1 91 ? 14.958 -0.149 -14.253 1.00 92.31 91 LEU A O 1
ATOM 774 N N . TYR A 1 92 ? 17.054 -0.247 -13.450 1.00 92.94 92 TYR A N 1
ATOM 775 C CA . TYR A 1 92 ? 16.679 -0.831 -12.168 1.00 92.94 92 TYR A CA 1
ATOM 776 C C . TYR A 1 92 ? 15.850 0.143 -11.318 1.00 92.94 92 TYR A C 1
ATOM 778 O O . TYR A 1 92 ? 14.756 -0.222 -10.877 1.00 92.94 92 TYR A O 1
ATOM 786 N N . PHE A 1 93 ? 16.289 1.404 -11.214 1.00 95.06 93 PHE A N 1
ATOM 787 C CA . PHE A 1 93 ? 15.510 2.477 -10.590 1.00 95.06 93 PHE A CA 1
ATOM 788 C C . PHE A 1 93 ? 14.112 2.588 -11.213 1.00 95.06 93 PHE A C 1
ATOM 790 O O . PHE A 1 93 ? 13.102 2.606 -10.507 1.00 95.06 93 PHE A O 1
ATOM 797 N N . LEU A 1 94 ? 14.043 2.626 -12.549 1.00 95.56 94 LEU A N 1
ATOM 798 C CA . LEU A 1 94 ? 12.782 2.722 -13.276 1.00 95.56 94 LEU A CA 1
ATOM 799 C C . LEU A 1 94 ? 11.888 1.508 -13.005 1.00 95.56 94 LEU A C 1
ATOM 801 O O . LEU A 1 94 ? 10.706 1.680 -12.736 1.00 95.56 94 LEU A O 1
ATOM 805 N N . SER A 1 95 ? 12.437 0.295 -13.022 1.00 95.06 95 SER A N 1
ATOM 806 C CA . SER A 1 95 ? 11.707 -0.940 -12.720 1.00 95.06 95 SER A CA 1
ATOM 807 C C . SER A 1 95 ? 11.061 -0.893 -11.331 1.00 95.06 95 SER A C 1
ATOM 809 O O . SER A 1 95 ? 9.864 -1.156 -11.196 1.00 95.06 95 SER A O 1
ATOM 811 N N . ASN A 1 96 ? 11.811 -0.493 -10.300 1.00 95.75 96 ASN A N 1
ATOM 812 C CA . ASN A 1 96 ? 11.283 -0.372 -8.938 1.00 95.75 96 ASN A CA 1
ATOM 813 C C . ASN A 1 96 ? 10.229 0.735 -8.821 1.00 95.75 96 ASN A C 1
ATOM 815 O O . ASN A 1 96 ? 9.166 0.517 -8.231 1.00 95.75 96 ASN A O 1
ATOM 819 N N . LEU A 1 97 ? 10.477 1.893 -9.438 1.00 96.88 97 LEU A N 1
ATOM 820 C CA . LEU A 1 97 ? 9.517 2.991 -9.488 1.00 96.88 97 LEU A CA 1
ATOM 821 C C . LEU A 1 97 ? 8.207 2.549 -10.152 1.00 96.88 97 LEU A C 1
ATOM 823 O O . LEU A 1 97 ? 7.136 2.751 -9.576 1.00 96.88 97 LEU A O 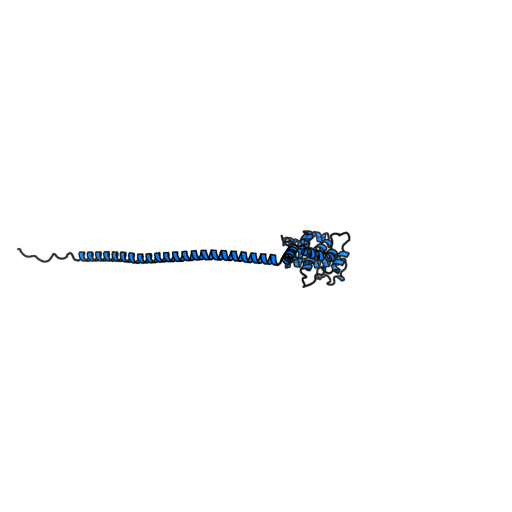1
ATOM 827 N N . LEU A 1 98 ? 8.291 1.905 -11.323 1.00 96.06 98 LEU A N 1
ATOM 828 C CA . LEU A 1 98 ? 7.134 1.414 -12.070 1.00 96.06 98 LEU A CA 1
ATOM 829 C C . LEU A 1 98 ? 6.332 0.396 -11.272 1.00 96.06 98 LEU A C 1
ATOM 831 O O . LEU A 1 98 ? 5.111 0.486 -11.277 1.00 96.06 98 LEU A O 1
ATOM 835 N N . ARG A 1 99 ? 6.975 -0.503 -10.518 1.00 95.88 99 ARG A N 1
ATOM 836 C CA . ARG A 1 99 ? 6.257 -1.405 -9.603 1.00 95.88 99 ARG A CA 1
ATOM 837 C C . ARG A 1 99 ? 5.389 -0.623 -8.615 1.00 95.88 99 ARG A C 1
ATOM 839 O O . ARG A 1 99 ? 4.210 -0.927 -8.466 1.00 95.88 99 ARG A O 1
ATOM 846 N N . VAL A 1 100 ? 5.934 0.402 -7.964 1.00 96.31 100 VAL A N 1
ATOM 847 C CA . VAL A 1 100 ? 5.183 1.189 -6.971 1.00 96.31 100 VAL A CA 1
ATOM 848 C C . VAL A 1 100 ? 4.009 1.928 -7.618 1.00 96.31 100 VAL A C 1
ATOM 850 O O . VAL A 1 100 ? 2.878 1.825 -7.138 1.00 96.31 100 VAL A O 1
ATOM 853 N N . VAL A 1 101 ? 4.247 2.661 -8.710 1.00 95.25 101 VAL A N 1
ATOM 854 C CA . VAL A 1 101 ? 3.184 3.460 -9.345 1.00 95.25 101 VAL A CA 1
ATOM 855 C C . VAL A 1 101 ? 2.147 2.602 -10.069 1.00 95.25 101 VAL A C 1
ATOM 857 O O . VAL A 1 101 ? 0.970 2.963 -10.087 1.00 95.25 101 VAL A O 1
ATOM 860 N N . TYR A 1 102 ? 2.549 1.447 -10.605 1.00 95.56 102 TYR A N 1
ATOM 861 C CA . TYR A 1 102 ? 1.635 0.473 -1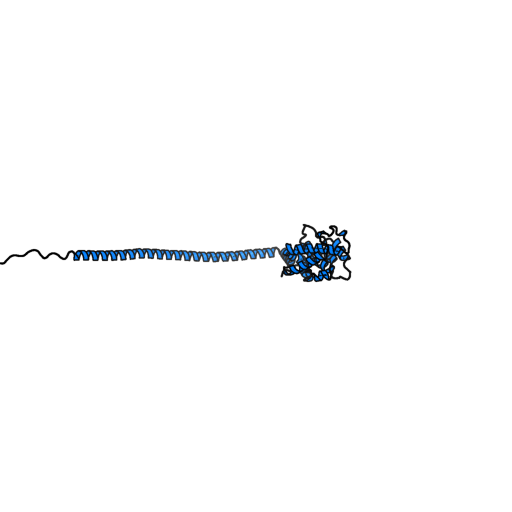1.193 1.00 95.56 102 TYR A CA 1
ATOM 862 C C . TYR A 1 102 ? 0.710 -0.115 -10.131 1.00 95.56 102 TYR A C 1
ATOM 864 O O . TYR A 1 102 ? -0.492 -0.179 -10.358 1.00 95.56 102 TYR A O 1
ATOM 872 N N . GLU A 1 103 ? 1.230 -0.504 -8.959 1.00 95.69 103 GLU A N 1
ATOM 873 C CA . GLU A 1 103 ? 0.389 -1.011 -7.866 1.00 95.69 103 GLU A CA 1
ATOM 874 C C . GLU A 1 103 ? -0.669 0.010 -7.450 1.00 95.69 103 GLU A C 1
ATOM 876 O O . GLU A 1 103 ? -1.848 -0.325 -7.336 1.00 95.69 103 GLU A O 1
ATOM 881 N N . TYR A 1 104 ? -0.256 1.267 -7.270 1.00 95.44 104 TYR A N 1
ATOM 882 C CA . TYR A 1 104 ? -1.184 2.334 -6.922 1.00 95.44 104 TYR A CA 1
ATOM 883 C C . TYR A 1 104 ? -2.303 2.460 -7.962 1.00 95.44 104 TYR A C 1
ATOM 885 O O . TYR A 1 104 ? -3.486 2.507 -7.607 1.00 95.44 104 TYR A O 1
ATOM 893 N N . TYR A 1 105 ? -1.938 2.494 -9.246 1.00 94.25 105 TYR A N 1
ATOM 894 C CA . TYR A 1 105 ? -2.907 2.587 -10.332 1.00 94.25 105 TYR A CA 1
ATOM 895 C C . TYR A 1 105 ? -3.812 1.351 -10.403 1.00 94.25 105 TYR A C 1
ATOM 897 O O . TYR A 1 105 ? -5.019 1.496 -10.562 1.00 94.25 105 TYR A O 1
ATOM 905 N N . PHE A 1 106 ? -3.261 0.149 -10.216 1.00 94.06 106 PHE A N 1
ATOM 906 C CA . PHE A 1 106 ? -4.010 -1.107 -10.245 1.00 94.06 106 PHE A CA 1
ATOM 907 C C . PHE A 1 106 ? -5.198 -1.083 -9.278 1.00 94.06 106 PHE A C 1
ATOM 909 O O . PHE A 1 106 ? -6.305 -1.465 -9.659 1.00 94.06 106 PHE A O 1
ATOM 916 N N . TRP A 1 107 ? -4.995 -0.580 -8.058 1.00 93.50 107 TRP A N 1
ATOM 917 C CA . TRP A 1 107 ? -6.052 -0.521 -7.047 1.00 93.50 107 TRP A CA 1
ATOM 918 C C . TRP A 1 107 ? -7.007 0.656 -7.200 1.00 93.50 107 TRP A C 1
ATOM 920 O O . TRP A 1 107 ? -8.179 0.538 -6.851 1.00 93.50 107 TRP A O 1
ATOM 930 N N . THR A 1 108 ? -6.509 1.803 -7.653 1.00 91.44 108 THR A N 1
ATOM 931 C CA . THR A 1 108 ? -7.314 3.031 -7.696 1.00 91.44 108 THR A CA 1
ATOM 932 C C . THR A 1 108 ? -8.070 3.198 -9.002 1.00 91.44 108 THR A C 1
ATOM 934 O O . THR A 1 108 ? -9.133 3.811 -8.988 1.00 91.44 108 THR A O 1
ATOM 937 N N . GLN A 1 109 ? -7.537 2.659 -10.104 1.00 86.25 109 GLN A N 1
ATOM 938 C CA . GLN A 1 109 ? -8.048 2.843 -11.466 1.00 86.25 109 GLN A CA 1
ATOM 939 C C . GLN A 1 109 ? -8.363 4.316 -11.768 1.00 86.25 109 GLN A C 1
ATOM 941 O O . GLN A 1 109 ? -9.333 4.615 -12.463 1.00 86.25 109 GLN A O 1
ATOM 946 N N . ASP A 1 110 ? -7.571 5.235 -11.198 1.00 74.44 110 ASP A N 1
ATOM 947 C CA . ASP A 1 110 ? -7.876 6.664 -11.213 1.00 74.44 110 ASP A CA 1
ATOM 948 C C . ASP A 1 110 ? -8.071 7.158 -12.656 1.00 74.44 110 ASP A C 1
ATOM 950 O O . ASP A 1 110 ? -7.212 6.961 -13.522 1.00 74.44 110 ASP A O 1
ATOM 954 N N . SER A 1 111 ? -9.253 7.720 -12.916 1.00 55.97 111 SER A N 1
ATOM 955 C CA . SER A 1 111 ? -9.852 7.826 -14.251 1.00 55.97 111 SER A CA 1
ATOM 956 C C . SER A 1 111 ? -9.404 9.045 -15.053 1.00 55.97 111 SER A C 1
ATOM 958 O O . SER A 1 111 ? -9.662 9.098 -16.253 1.00 55.97 111 SER A O 1
ATOM 960 N N . ASP A 1 112 ? -8.746 10.021 -14.419 1.00 65.69 112 ASP A N 1
ATOM 961 C CA . ASP A 1 112 ? -8.437 11.312 -15.052 1.00 65.69 112 ASP A CA 1
ATOM 962 C C . ASP A 1 112 ? -7.453 11.182 -16.226 1.00 65.69 112 ASP A C 1
ATOM 964 O O . ASP A 1 112 ? -7.529 11.935 -17.194 1.00 65.69 112 ASP A O 1
ATOM 968 N N . SER A 1 113 ? -6.540 10.208 -16.180 1.00 67.50 113 SER A N 1
ATOM 969 C CA . SER A 1 113 ? -5.784 9.741 -17.350 1.00 67.50 113 SER A CA 1
ATOM 970 C C . SER A 1 113 ? -5.050 8.446 -17.015 1.00 67.50 113 SER A C 1
ATOM 972 O O . SER A 1 113 ? -4.379 8.355 -15.985 1.00 67.50 113 SER A O 1
ATOM 974 N N . ARG A 1 114 ? -5.141 7.438 -17.893 1.00 81.88 114 ARG A N 1
ATOM 975 C CA . ARG A 1 114 ? -4.352 6.209 -17.746 1.00 81.88 114 ARG A CA 1
ATOM 976 C C . ARG A 1 114 ? -2.863 6.558 -17.867 1.00 81.88 114 ARG A C 1
ATOM 978 O O . ARG A 1 114 ? -2.467 7.103 -18.900 1.00 81.88 114 ARG A O 1
ATOM 985 N N . PRO A 1 115 ? -2.024 6.236 -16.868 1.00 87.69 115 PRO A N 1
ATOM 986 C CA . PRO A 1 115 ? -0.602 6.499 -16.976 1.00 87.69 115 PRO A CA 1
ATOM 987 C C . PRO A 1 115 ? 0.030 5.665 -18.092 1.00 87.69 115 PRO A C 1
ATOM 989 O O . PRO A 1 115 ? -0.223 4.466 -18.211 1.00 87.69 115 PRO A O 1
ATOM 992 N N . VAL A 1 116 ? 0.895 6.299 -18.882 1.00 86.81 116 VAL A N 1
ATOM 993 C CA . VAL A 1 116 ? 1.537 5.687 -20.058 1.00 86.81 116 VAL A CA 1
ATOM 994 C C . VAL A 1 116 ? 2.338 4.424 -19.732 1.00 86.81 116 VAL A C 1
ATOM 996 O O . VAL A 1 116 ? 2.379 3.487 -20.518 1.00 86.81 116 VAL A O 1
ATOM 999 N N . PHE A 1 117 ? 2.917 4.353 -18.534 1.00 84.75 117 PHE A N 1
ATOM 1000 C CA . PHE A 1 117 ? 3.722 3.219 -18.080 1.00 84.75 117 PHE A CA 1
ATOM 1001 C C . PHE A 1 117 ? 2.908 1.957 -17.740 1.00 84.75 117 PHE A C 1
ATOM 1003 O O . PHE A 1 117 ? 3.486 0.937 -17.380 1.00 84.75 117 PHE A O 1
ATOM 1010 N N . VAL A 1 118 ? 1.575 2.021 -17.818 1.00 86.19 118 VAL A N 1
ATOM 1011 C CA . VAL A 1 118 ? 0.674 0.869 -17.634 1.00 86.19 118 VAL A CA 1
ATOM 1012 C C . VAL A 1 118 ? 0.364 0.187 -18.973 1.00 86.19 118 VAL A C 1
ATOM 1014 O O . VAL A 1 118 ? -0.317 -0.838 -19.008 1.00 86.19 118 VAL A O 1
ATOM 1017 N N . ASP A 1 119 ? 0.786 0.759 -20.101 1.00 89.06 119 ASP A N 1
ATOM 1018 C CA . ASP A 1 119 ? 0.611 0.122 -21.404 1.00 89.06 119 ASP A CA 1
ATOM 1019 C C . ASP A 1 119 ? 1.539 -1.096 -21.541 1.00 89.06 119 ASP A C 1
ATOM 1021 O O . ASP A 1 119 ? 2.745 -1.009 -21.293 1.00 89.06 119 ASP A O 1
ATOM 1025 N N . THR A 1 120 ? 0.976 -2.231 -21.966 1.00 90.19 120 THR A N 1
ATOM 1026 C CA . THR A 1 120 ? 1.722 -3.461 -22.254 1.00 90.19 120 THR A CA 1
ATOM 1027 C C . THR A 1 120 ? 2.856 -3.203 -23.242 1.00 90.19 120 THR A C 1
ATOM 1029 O O . THR A 1 120 ? 3.969 -3.665 -23.014 1.00 90.19 120 THR A O 1
ATOM 1032 N N . ARG A 1 121 ? 2.630 -2.400 -24.290 1.00 91.12 121 ARG A N 1
ATOM 1033 C CA . ARG A 1 121 ? 3.660 -2.092 -25.297 1.00 91.12 121 ARG A CA 1
ATOM 1034 C C . ARG A 1 121 ? 4.842 -1.349 -24.693 1.00 91.12 121 ARG A C 1
ATOM 1036 O O . ARG A 1 121 ? 5.985 -1.603 -25.066 1.00 91.12 121 ARG A O 1
ATOM 1043 N N . VAL A 1 122 ? 4.571 -0.452 -23.743 1.00 92.31 122 VAL A N 1
ATOM 1044 C CA . VAL A 1 122 ? 5.615 0.301 -23.046 1.00 92.31 122 VAL A CA 1
ATOM 1045 C C . VAL A 1 122 ? 6.459 -0.638 -22.191 1.00 92.31 122 VAL A C 1
ATOM 1047 O O . VAL A 1 122 ? 7.684 -0.607 -22.290 1.00 92.31 122 VAL A O 1
ATOM 1050 N N . LEU A 1 123 ? 5.823 -1.508 -21.403 1.00 93.44 123 LEU A N 1
ATOM 1051 C CA . LEU A 1 123 ? 6.527 -2.468 -20.549 1.00 93.44 123 LEU A CA 1
ATOM 1052 C C . LEU A 1 123 ? 7.318 -3.501 -21.367 1.00 93.44 123 LEU A C 1
ATOM 1054 O O . LEU A 1 123 ? 8.466 -3.780 -21.032 1.00 93.44 123 LEU A O 1
ATOM 1058 N N . GLU A 1 124 ? 6.764 -4.009 -22.469 1.00 92.38 124 GLU A N 1
ATOM 1059 C CA . GLU A 1 124 ? 7.463 -4.929 -23.377 1.00 92.38 124 GLU A CA 1
ATOM 1060 C C . GLU A 1 124 ? 8.655 -4.269 -24.081 1.00 92.38 124 GLU A C 1
ATOM 1062 O O . GLU A 1 124 ? 9.709 -4.890 -24.242 1.00 92.38 124 GLU A O 1
ATOM 1067 N N . ARG A 1 125 ? 8.521 -2.999 -24.488 1.00 92.62 125 ARG A N 1
ATOM 1068 C CA . ARG A 1 125 ? 9.627 -2.247 -25.092 1.00 92.62 125 ARG A CA 1
ATOM 1069 C C . ARG A 1 125 ? 10.735 -1.981 -24.076 1.00 92.62 125 ARG A C 1
ATOM 1071 O O . ARG A 1 125 ? 11.895 -2.207 -24.400 1.00 92.62 125 ARG A O 1
ATOM 1078 N N . LEU A 1 126 ? 10.398 -1.573 -22.851 1.00 92.56 126 LEU A N 1
ATOM 1079 C CA . LEU A 1 126 ? 11.382 -1.407 -21.775 1.00 92.56 126 LEU A CA 1
ATOM 1080 C C . LEU A 1 126 ? 12.112 -2.719 -21.456 1.00 92.56 126 LEU A C 1
ATOM 1082 O O . LEU A 1 126 ? 13.326 -2.708 -21.267 1.00 92.56 126 LEU A O 1
ATOM 1086 N N . ASP A 1 127 ? 11.395 -3.844 -21.435 1.00 91.00 127 ASP A N 1
ATOM 1087 C CA . ASP A 1 127 ? 11.976 -5.167 -21.192 1.00 91.00 127 ASP A CA 1
ATOM 1088 C C . ASP A 1 127 ? 12.988 -5.550 -22.277 1.00 91.00 127 ASP A C 1
ATOM 1090 O O . ASP A 1 127 ? 14.115 -5.932 -21.969 1.00 91.00 127 ASP A O 1
ATOM 1094 N N . ARG A 1 128 ? 12.648 -5.333 -23.554 1.00 90.12 128 ARG A N 1
ATOM 1095 C CA . ARG A 1 128 ? 13.572 -5.548 -24.679 1.00 90.12 128 ARG A CA 1
ATOM 1096 C C . ARG A 1 128 ? 14.841 -4.699 -24.611 1.00 90.12 128 ARG A C 1
ATOM 1098 O O . ARG A 1 128 ? 15.876 -5.131 -25.111 1.00 90.12 128 ARG A O 1
ATOM 1105 N N . LEU A 1 129 ? 14.741 -3.486 -24.069 1.00 89.25 129 LEU A N 1
ATOM 1106 C CA . LEU A 1 129 ? 15.869 -2.564 -23.917 1.00 89.25 129 LEU A CA 1
ATOM 1107 C C . LEU A 1 129 ? 16.721 -2.880 -22.683 1.00 89.25 129 LEU A C 1
ATOM 1109 O O . LEU A 1 129 ? 17.850 -2.402 -22.575 1.00 89.25 129 LEU A O 1
ATOM 1113 N N . SER A 1 130 ? 16.212 -3.698 -21.761 1.00 85.44 130 SER A N 1
ATOM 1114 C CA . SER A 1 130 ? 16.992 -4.181 -20.629 1.00 85.44 130 SER A CA 1
ATOM 1115 C C . SER A 1 130 ? 17.992 -5.251 -21.082 1.00 85.44 130 SER A C 1
ATOM 1117 O O . SER A 1 130 ? 17.685 -6.139 -21.877 1.00 85.44 130 SER A O 1
ATOM 1119 N N . THR A 1 131 ? 19.240 -5.149 -20.617 1.00 70.38 131 THR A N 1
ATOM 1120 C CA . THR A 1 131 ? 20.265 -6.144 -20.963 1.00 70.38 131 THR A CA 1
ATOM 1121 C C . THR A 1 131 ? 19.992 -7.458 -20.231 1.00 70.38 131 THR A C 1
ATOM 1123 O O . THR A 1 131 ? 19.613 -7.456 -19.063 1.00 70.38 131 THR A O 1
ATOM 1126 N N . ALA A 1 132 ? 20.260 -8.598 -20.877 1.00 59.81 132 ALA A N 1
ATOM 1127 C CA . ALA A 1 132 ? 20.065 -9.929 -20.281 1.00 59.81 132 ALA A CA 1
ATOM 1128 C C . ALA A 1 132 ? 20.872 -10.169 -18.983 1.00 59.81 132 ALA A C 1
ATOM 1130 O O . ALA A 1 132 ? 20.627 -11.133 -18.264 1.00 59.81 132 ALA A O 1
ATOM 1131 N N . THR A 1 133 ? 21.849 -9.309 -18.686 1.00 58.25 133 THR A N 1
ATOM 1132 C CA . THR A 1 133 ? 22.668 -9.340 -17.469 1.00 58.25 133 THR A CA 1
ATOM 1133 C C . THR A 1 133 ? 22.035 -8.625 -16.274 1.00 58.25 133 THR A C 1
ATOM 1135 O O . THR A 1 133 ? 22.513 -8.795 -15.154 1.00 58.25 133 THR A O 1
ATOM 1138 N N . ASP A 1 134 ? 20.968 -7.851 -16.480 1.00 67.31 134 ASP A N 1
ATOM 1139 C CA . ASP A 1 134 ? 20.332 -7.033 -15.447 1.00 67.31 134 ASP A CA 1
ATOM 1140 C C . ASP A 1 134 ? 19.145 -7.772 -14.800 1.00 67.31 134 ASP A C 1
ATOM 1142 O O . ASP A 1 134 ? 17.988 -7.369 -14.884 1.00 67.31 134 ASP A O 1
ATOM 1146 N N . TYR A 1 135 ? 19.442 -8.892 -14.127 1.00 63.19 135 TYR A N 1
ATOM 1147 C CA . TYR A 1 135 ? 18.455 -9.820 -13.535 1.00 63.19 135 TYR A CA 1
ATOM 1148 C C . TYR A 1 135 ? 17.456 -9.185 -12.553 1.00 63.19 135 TYR A C 1
ATOM 1150 O O . TYR A 1 135 ? 16.468 -9.813 -12.168 1.00 63.19 135 TYR A O 1
ATOM 1158 N N . ASN A 1 136 ? 17.727 -7.961 -12.105 1.00 77.75 136 ASN A N 1
ATOM 1159 C CA . ASN A 1 136 ? 16.902 -7.246 -11.142 1.00 77.75 136 ASN A CA 1
ATOM 1160 C C . ASN A 1 136 ? 15.869 -6.314 -11.802 1.00 77.75 136 ASN A C 1
ATOM 1162 O O . ASN A 1 136 ? 15.008 -5.778 -11.102 1.00 77.75 136 ASN A O 1
ATOM 1166 N N . VAL A 1 137 ? 15.926 -6.130 -13.125 1.00 86.62 137 VAL A N 1
ATOM 1167 C CA . VAL A 1 137 ? 14.938 -5.379 -13.908 1.00 86.62 137 VAL A CA 1
ATOM 1168 C C . VAL A 1 137 ? 13.758 -6.295 -14.244 1.00 86.62 137 VAL A C 1
ATOM 1170 O O . VAL A 1 137 ? 13.940 -7.436 -14.655 1.00 86.62 137 VAL A O 1
ATOM 1173 N N . GLN A 1 138 ? 12.531 -5.827 -14.002 1.00 88.25 138 GLN A N 1
ATOM 1174 C CA . GLN A 1 138 ? 11.342 -6.685 -13.943 1.00 88.25 138 GLN A CA 1
ATOM 1175 C C . GLN A 1 138 ? 10.146 -6.127 -14.727 1.00 88.25 138 GLN A C 1
ATOM 1177 O O . GLN A 1 138 ? 8.997 -6.329 -14.329 1.00 88.25 138 GLN A O 1
ATOM 1182 N N . PHE A 1 139 ? 10.382 -5.443 -15.850 1.00 93.56 139 PHE A N 1
ATOM 1183 C CA . PHE A 1 139 ? 9.312 -4.808 -16.629 1.00 93.56 139 PHE A CA 1
ATOM 1184 C C . PHE A 1 139 ? 8.247 -5.805 -17.095 1.00 93.56 139 PHE A C 1
ATOM 1186 O O . PHE A 1 139 ? 7.058 -5.571 -16.870 1.00 93.56 139 PHE A O 1
ATOM 1193 N N . ILE A 1 140 ? 8.643 -6.963 -17.633 1.00 91.62 140 ILE A N 1
ATOM 1194 C CA . ILE A 1 140 ? 7.659 -7.964 -18.060 1.00 91.62 140 ILE A CA 1
ATOM 1195 C C . ILE A 1 140 ? 6.922 -8.629 -16.893 1.00 91.62 140 ILE A C 1
ATOM 1197 O O . ILE A 1 140 ? 5.777 -9.059 -17.030 1.00 91.62 140 ILE A O 1
ATOM 1201 N N . TRP A 1 141 ? 7.548 -8.704 -15.717 1.00 93.88 141 TRP A N 1
ATOM 1202 C CA . TRP A 1 141 ? 6.902 -9.243 -14.522 1.00 93.88 141 TRP A CA 1
ATOM 1203 C C . TRP A 1 141 ? 5.798 -8.306 -14.015 1.00 93.88 141 TRP A C 1
ATOM 1205 O O . TRP A 1 141 ? 4.747 -8.800 -13.596 1.00 93.88 141 TRP A O 1
ATOM 1215 N N . ILE A 1 142 ? 6.000 -6.980 -14.105 1.00 94.31 142 ILE A N 1
ATOM 1216 C CA . ILE A 1 142 ? 4.972 -5.968 -13.794 1.00 94.31 142 ILE A CA 1
ATOM 1217 C C . ILE A 1 142 ? 3.721 -6.203 -14.644 1.00 94.31 142 ILE A C 1
ATOM 1219 O O . ILE A 1 142 ? 2.610 -6.139 -14.131 1.00 94.31 142 ILE A O 1
ATOM 1223 N N . GLU A 1 143 ? 3.892 -6.517 -15.925 1.00 91.06 143 GLU A N 1
ATOM 1224 C CA . GLU A 1 143 ? 2.773 -6.755 -16.837 1.00 91.06 143 GLU A CA 1
ATOM 1225 C C . GLU A 1 143 ? 2.117 -8.127 -16.605 1.00 91.06 143 GLU A C 1
ATOM 1227 O O . GLU A 1 143 ? 0.910 -8.216 -16.386 1.00 91.06 143 GLU A O 1
ATOM 1232 N N . ARG A 1 144 ? 2.914 -9.203 -16.582 1.00 92.12 144 ARG A N 1
ATOM 1233 C CA . ARG A 1 144 ? 2.400 -10.585 -16.657 1.00 92.12 144 ARG A CA 1
ATOM 1234 C C . ARG A 1 144 ? 2.039 -11.209 -15.321 1.00 92.12 144 ARG A C 1
ATOM 1236 O O . ARG A 1 144 ? 1.171 -12.072 -15.256 1.00 92.12 144 ARG A O 1
ATOM 1243 N N . SER A 1 145 ? 2.768 -10.859 -14.265 1.00 94.19 145 SER A N 1
ATOM 1244 C CA . SER A 1 145 ? 2.731 -11.601 -12.995 1.00 94.19 145 SER A CA 1
ATOM 1245 C C . SER A 1 145 ? 2.221 -10.760 -11.837 1.00 94.19 145 SER A C 1
ATOM 1247 O O . SER A 1 145 ? 1.534 -11.275 -10.953 1.00 94.19 145 SER A O 1
ATOM 1249 N N . MET A 1 146 ? 2.539 -9.467 -11.832 1.00 94.81 146 MET A N 1
ATOM 1250 C CA . MET A 1 146 ? 2.198 -8.581 -10.731 1.00 94.81 146 MET A CA 1
ATOM 1251 C C . MET A 1 146 ? 0.686 -8.478 -10.478 1.00 94.81 146 MET A C 1
ATOM 1253 O O . MET A 1 146 ? 0.315 -8.607 -9.315 1.00 94.81 146 MET A O 1
ATOM 1257 N N . PRO A 1 147 ? -0.213 -8.355 -11.478 1.00 94.88 147 PRO A N 1
ATOM 1258 C CA . PRO A 1 147 ? -1.660 -8.306 -11.227 1.00 94.88 147 PRO A CA 1
ATOM 1259 C C . PRO A 1 147 ? -2.189 -9.542 -10.488 1.00 94.88 147 PRO A C 1
ATOM 1261 O O . PRO A 1 147 ? -2.980 -9.436 -9.545 1.00 94.88 147 PRO A O 1
ATOM 1264 N N . ALA A 1 148 ? -1.705 -10.726 -10.874 1.00 95.94 148 ALA A N 1
ATOM 1265 C CA . ALA A 1 148 ? -2.048 -11.979 -10.214 1.00 95.94 148 ALA A CA 1
ATOM 1266 C C . ALA A 1 148 ? -1.470 -12.034 -8.791 1.00 95.94 148 ALA A C 1
ATOM 1268 O O . ALA A 1 148 ? -2.181 -12.399 -7.856 1.00 95.94 148 ALA A O 1
ATOM 1269 N N . ALA A 1 149 ? -0.213 -11.617 -8.601 1.00 95.88 149 ALA A N 1
ATOM 1270 C CA . ALA A 1 149 ? 0.425 -11.571 -7.286 1.00 95.88 149 ALA A CA 1
ATOM 1271 C C . ALA A 1 149 ? -0.278 -10.591 -6.329 1.00 95.88 149 ALA A C 1
ATOM 1273 O O . ALA A 1 149 ? -0.510 -10.921 -5.166 1.00 95.88 149 ALA A O 1
ATOM 1274 N N . LEU A 1 150 ? -0.673 -9.419 -6.832 1.00 95.75 150 LEU A N 1
ATOM 1275 C CA . LEU A 1 150 ? -1.460 -8.422 -6.111 1.00 95.75 150 LEU A CA 1
ATOM 1276 C C . LEU A 1 150 ? -2.801 -9.001 -5.663 1.00 95.75 150 LEU A C 1
ATOM 1278 O O . LEU A 1 150 ? -3.131 -8.944 -4.479 1.00 95.75 150 LEU A O 1
ATOM 1282 N N . THR A 1 151 ? -3.532 -9.630 -6.580 1.00 94.69 151 THR A N 1
ATOM 1283 C CA . THR A 1 151 ? -4.824 -10.260 -6.276 1.00 94.69 151 THR A CA 1
ATOM 1284 C C . THR A 1 151 ? -4.665 -11.380 -5.248 1.00 94.69 151 THR A C 1
ATOM 1286 O O . THR A 1 151 ? -5.382 -11.417 -4.250 1.00 94.69 151 THR A O 1
ATOM 1289 N N . MET A 1 152 ? -3.673 -12.256 -5.427 1.00 93.56 152 MET A N 1
ATOM 1290 C CA . MET A 1 152 ? -3.397 -13.348 -4.493 1.00 93.56 152 MET A CA 1
ATOM 1291 C C . MET A 1 152 ? -3.023 -12.831 -3.100 1.00 93.56 152 MET A C 1
ATOM 1293 O O . MET A 1 152 ? -3.435 -13.409 -2.098 1.00 93.56 152 MET A O 1
ATOM 1297 N N . SER A 1 153 ? -2.295 -11.714 -3.017 1.00 93.25 153 SER A N 1
ATOM 1298 C CA . SER A 1 153 ? -1.933 -11.119 -1.728 1.00 93.25 153 SER A CA 1
ATOM 1299 C C . SER A 1 153 ? -3.145 -10.665 -0.910 1.00 93.25 153 SER A C 1
ATOM 1301 O O . SER A 1 153 ? -3.103 -10.751 0.314 1.00 93.25 153 SER A O 1
ATOM 1303 N N . ILE A 1 154 ? -4.233 -10.252 -1.573 1.00 91.75 154 ILE A N 1
ATOM 1304 C CA . ILE A 1 154 ? -5.508 -9.944 -0.915 1.00 91.75 154 ILE A CA 1
ATOM 1305 C C . ILE A 1 154 ? -6.219 -11.229 -0.499 1.00 91.75 154 ILE A C 1
ATOM 1307 O O . ILE A 1 154 ? -6.673 -11.331 0.632 1.00 91.75 154 ILE A O 1
ATOM 1311 N N . LEU A 1 155 ? -6.295 -12.225 -1.383 1.00 91.94 155 LEU A N 1
ATOM 1312 C CA . LEU A 1 155 ? -7.007 -13.477 -1.099 1.00 91.94 155 LEU A CA 1
ATOM 1313 C C . LEU A 1 155 ? -6.401 -14.270 0.070 1.00 91.94 155 LEU A C 1
ATOM 1315 O O . LEU A 1 155 ? -7.105 -15.038 0.721 1.00 91.94 155 LEU A O 1
ATOM 1319 N N . VAL A 1 156 ? -5.105 -14.091 0.328 1.00 91.00 156 VAL A N 1
ATOM 1320 C CA . VAL A 1 156 ? -4.376 -14.728 1.438 1.00 91.00 156 VAL A CA 1
ATOM 1321 C C . VAL A 1 156 ? -4.293 -13.812 2.670 1.00 91.00 156 VAL A C 1
ATOM 1323 O O . VAL A 1 156 ? -3.710 -14.196 3.680 1.00 91.00 156 VAL A O 1
ATOM 1326 N N . SER A 1 157 ? -4.850 -12.598 2.620 1.00 91.25 157 SER A N 1
ATOM 1327 C CA . SER A 1 157 ? -4.773 -11.662 3.742 1.00 91.25 157 SER A CA 1
ATOM 1328 C C . SER A 1 157 ? -5.657 -12.099 4.915 1.00 91.25 157 SER A C 1
ATOM 1330 O O . SER A 1 157 ? -6.709 -12.720 4.732 1.00 91.25 157 SER A O 1
ATOM 1332 N N . ASP A 1 158 ? -5.246 -11.738 6.132 1.00 91.25 158 ASP A N 1
ATOM 1333 C CA . ASP A 1 158 ? -6.002 -12.038 7.353 1.00 91.25 158 ASP A CA 1
ATOM 1334 C C . ASP A 1 158 ? -7.389 -11.377 7.329 1.00 91.25 158 ASP A C 1
ATOM 1336 O O . ASP A 1 158 ? -8.367 -11.937 7.830 1.00 91.25 158 ASP A O 1
ATOM 1340 N N . GLU A 1 159 ? -7.501 -10.197 6.713 1.00 88.75 159 GLU A N 1
ATOM 1341 C CA . GLU A 1 159 ? -8.773 -9.504 6.520 1.00 88.75 159 GLU A CA 1
ATOM 1342 C C . GLU A 1 159 ? -9.713 -10.300 5.611 1.00 88.75 159 GLU A C 1
ATOM 1344 O O . GLU A 1 159 ? -10.899 -10.431 5.922 1.00 88.75 159 GLU A O 1
ATOM 1349 N N . PHE A 1 160 ? -9.200 -10.871 4.518 1.00 92.31 160 PHE A N 1
ATOM 1350 C CA . PHE A 1 160 ? -10.006 -11.697 3.625 1.00 92.31 160 PHE A CA 1
ATOM 1351 C C . PHE A 1 160 ? -10.387 -13.034 4.270 1.00 92.31 160 PHE A C 1
ATOM 1353 O O . PHE A 1 160 ? -11.535 -13.464 4.150 1.00 92.31 160 PHE A O 1
ATOM 1360 N N . ASP A 1 161 ? -9.482 -13.677 5.015 1.00 91.81 161 ASP A N 1
ATOM 1361 C CA . ASP A 1 161 ? -9.820 -14.893 5.767 1.00 91.81 161 ASP A CA 1
ATOM 1362 C C . ASP A 1 161 ? -10.873 -14.614 6.851 1.00 91.81 161 ASP A C 1
ATOM 1364 O O . ASP A 1 161 ? -11.798 -15.405 7.046 1.00 91.81 161 ASP A O 1
ATOM 1368 N N . THR A 1 162 ? -10.799 -13.452 7.505 1.00 89.62 162 THR A N 1
ATOM 1369 C CA . THR A 1 162 ? -11.825 -12.989 8.449 1.00 89.62 162 THR A CA 1
ATOM 1370 C C . THR A 1 162 ? -13.169 -12.789 7.752 1.00 89.62 162 THR A C 1
ATOM 1372 O O . THR A 1 162 ? -14.188 -13.273 8.243 1.00 89.62 162 THR A O 1
ATOM 1375 N N . LEU A 1 163 ? -13.180 -12.148 6.581 1.00 90.12 163 LEU A N 1
ATOM 1376 C CA . LEU A 1 163 ? -14.389 -11.968 5.778 1.00 90.12 163 LEU A CA 1
ATOM 1377 C C . LEU A 1 163 ? -14.983 -13.316 5.352 1.00 90.12 163 LEU A C 1
ATOM 1379 O O . LEU A 1 163 ? -16.191 -13.517 5.462 1.00 90.12 163 LEU A O 1
ATOM 1383 N N . ARG A 1 164 ? -14.146 -14.276 4.946 1.00 90.75 164 ARG A N 1
ATOM 1384 C CA . ARG A 1 164 ? -14.575 -15.641 4.614 1.00 90.75 164 ARG A CA 1
ATOM 1385 C C . ARG A 1 164 ? -15.182 -16.356 5.823 1.00 90.75 164 ARG A C 1
ATOM 1387 O O . ARG A 1 164 ? -16.208 -17.014 5.686 1.00 90.75 164 ARG A O 1
ATOM 1394 N N . LYS A 1 165 ? -14.574 -16.224 7.006 1.00 89.25 165 LYS A N 1
ATOM 1395 C CA . LYS A 1 165 ? -15.111 -16.778 8.261 1.00 89.25 165 LYS A CA 1
ATOM 1396 C C . LYS A 1 165 ? -16.476 -16.180 8.601 1.00 89.25 165 LYS A C 1
ATOM 1398 O O . LYS A 1 165 ? -17.385 -16.936 8.917 1.00 89.25 165 LYS A O 1
ATOM 1403 N N . MET A 1 166 ? -16.634 -14.861 8.477 1.00 87.56 166 MET A N 1
ATOM 1404 C CA . MET A 1 166 ? -17.921 -14.186 8.686 1.00 87.56 166 MET A CA 1
ATOM 1405 C C . MET A 1 166 ? -18.980 -14.644 7.678 1.00 87.56 166 MET A C 1
ATOM 1407 O O . MET A 1 166 ? -20.106 -14.925 8.067 1.00 87.56 166 MET A O 1
ATOM 1411 N N . ALA A 1 167 ? -18.621 -14.765 6.398 1.00 88.69 167 ALA A N 1
ATOM 1412 C CA . ALA A 1 167 ? -19.543 -15.206 5.353 1.00 88.69 167 ALA A CA 1
ATOM 1413 C C . ALA A 1 167 ? -19.995 -16.668 5.522 1.00 88.69 167 ALA A C 1
ATOM 1415 O O . ALA A 1 167 ? -21.113 -17.011 5.151 1.00 88.69 167 ALA A O 1
ATOM 1416 N N . ASN A 1 168 ? -19.141 -17.528 6.083 1.00 90.50 168 ASN A N 1
ATOM 1417 C CA . ASN A 1 168 ? -19.466 -18.936 6.320 1.00 90.50 168 ASN A CA 1
ATOM 1418 C C . ASN A 1 168 ? -20.263 -19.171 7.614 1.00 90.50 168 ASN A C 1
ATOM 1420 O O . ASN A 1 168 ? -20.948 -20.184 7.717 1.00 90.50 168 ASN A O 1
ATOM 1424 N N . ASP A 1 169 ? -20.165 -18.268 8.591 1.00 91.06 169 ASP A N 1
ATOM 1425 C CA . ASP A 1 169 ? -20.833 -18.365 9.895 1.00 91.06 169 ASP A CA 1
ATOM 1426 C C . ASP A 1 169 ? -21.617 -17.081 10.204 1.00 91.06 169 ASP A C 1
ATOM 1428 O O . ASP A 1 169 ? -21.422 -16.423 11.228 1.00 91.06 169 ASP A O 1
ATOM 1432 N N . VAL A 1 170 ? -22.490 -16.688 9.272 1.00 88.25 170 VAL A N 1
ATOM 1433 C CA . VAL A 1 170 ? -23.270 -15.446 9.394 1.00 88.25 170 VAL A CA 1
ATOM 1434 C C . VAL A 1 170 ? -24.110 -15.460 10.669 1.00 88.25 170 VAL A C 1
ATOM 1436 O O . VAL A 1 170 ? -24.068 -14.489 11.418 1.00 88.25 170 VAL A O 1
ATOM 1439 N N . SER A 1 171 ? -24.796 -16.570 10.963 1.00 85.12 171 SER A N 1
ATOM 1440 C CA . SER A 1 171 ? -25.628 -16.707 12.165 1.00 85.12 171 SER A CA 1
ATOM 1441 C C . SER A 1 171 ? -24.809 -16.624 13.453 1.00 85.12 171 SER A C 1
ATOM 1443 O O . SER A 1 171 ? -25.196 -15.918 14.375 1.00 85.12 171 SER A O 1
ATOM 14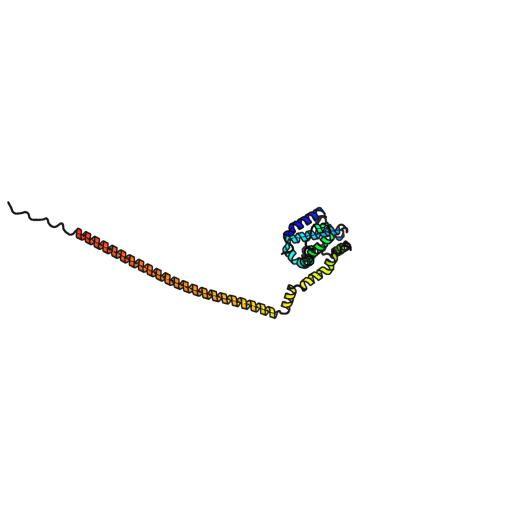45 N N . GLY A 1 172 ? -23.637 -17.269 13.521 1.00 87.06 172 GLY A N 1
ATOM 1446 C CA . GLY A 1 172 ? -22.795 -17.205 14.716 1.00 87.06 172 GLY A CA 1
ATOM 1447 C C . GLY A 1 172 ? -22.220 -15.809 14.964 1.00 87.06 172 GLY A C 1
ATOM 1448 O O . GLY A 1 172 ? -22.031 -15.405 16.115 1.00 87.06 172 GLY A O 1
ATOM 1449 N N . TYR A 1 173 ? -21.950 -15.038 13.907 1.00 84.94 173 TYR A N 1
ATOM 1450 C CA . TYR A 1 173 ? -21.563 -13.632 14.040 1.00 84.94 173 TYR A CA 1
ATOM 1451 C C . TYR A 1 173 ? -22.749 -12.718 14.367 1.00 84.94 173 TYR A C 1
ATOM 1453 O O . TYR A 1 173 ? -22.586 -11.819 15.190 1.00 84.94 173 TYR A O 1
ATOM 1461 N N . GLU A 1 174 ? -23.927 -12.959 13.796 1.00 85.00 174 GLU A N 1
ATOM 1462 C CA . GLU A 1 174 ? -25.173 -12.267 14.150 1.00 85.00 174 GLU A CA 1
ATOM 1463 C C . GLU A 1 174 ? -25.503 -12.451 15.637 1.00 85.00 174 GLU A C 1
ATOM 1465 O O . GLU A 1 174 ? -25.728 -11.470 16.349 1.00 85.00 174 GLU A O 1
ATOM 1470 N N . ASP A 1 175 ? -25.397 -13.679 16.145 1.00 89.19 175 ASP A N 1
ATOM 1471 C CA . ASP A 1 175 ? -25.573 -13.989 17.563 1.00 89.19 175 ASP A CA 1
ATOM 1472 C C . ASP A 1 175 ? -24.530 -13.269 18.428 1.00 89.19 175 ASP A C 1
ATOM 1474 O O . ASP A 1 175 ? -24.852 -12.718 19.482 1.00 89.19 175 ASP A O 1
ATOM 1478 N N . LYS A 1 176 ? -23.259 -13.225 18.002 1.00 89.00 176 LYS A N 1
ATOM 1479 C CA . LYS A 1 176 ? -22.206 -12.484 18.724 1.00 89.00 176 LYS A CA 1
ATOM 1480 C C . LYS A 1 176 ? -22.491 -10.986 18.777 1.00 89.00 176 LYS A C 1
ATOM 1482 O O . LYS A 1 176 ? -22.301 -10.385 19.836 1.00 89.00 176 LYS A O 1
ATOM 1487 N N . PHE A 1 177 ? -22.931 -10.387 17.670 1.00 86.88 177 PHE A N 1
ATOM 1488 C CA . PHE A 1 177 ? -23.291 -8.971 17.628 1.00 86.88 177 PHE A CA 1
ATOM 1489 C C . PHE A 1 177 ? -24.498 -8.679 18.514 1.00 86.88 177 PHE A C 1
ATOM 1491 O O . PHE A 1 177 ? -24.440 -7.753 19.320 1.00 86.88 177 PHE A O 1
ATOM 1498 N N . THR A 1 178 ? -25.539 -9.506 18.435 1.00 91.06 178 THR A N 1
ATOM 1499 C CA . THR A 1 178 ? -26.745 -9.382 19.263 1.00 91.06 178 THR A CA 1
ATOM 1500 C C . THR A 1 178 ? -26.393 -9.470 20.747 1.00 91.06 178 THR A C 1
ATOM 1502 O O . THR A 1 178 ? -26.680 -8.549 21.504 1.00 91.06 178 THR A O 1
ATOM 1505 N N . ASN A 1 179 ? -25.617 -10.480 21.153 1.00 92.44 179 ASN A N 1
ATOM 1506 C CA . ASN A 1 179 ? -25.153 -10.620 22.537 1.00 92.44 179 ASN A CA 1
ATOM 1507 C C . ASN A 1 179 ? -24.290 -9.431 23.010 1.00 92.44 179 ASN A C 1
ATOM 1509 O O . ASN A 1 179 ? -24.363 -9.017 24.173 1.00 92.44 179 ASN A O 1
ATOM 1513 N N . GLN A 1 180 ? -23.449 -8.856 22.141 1.00 92.12 180 GLN A N 1
ATOM 1514 C CA . GLN A 1 180 ? -22.683 -7.650 22.478 1.00 92.12 180 GLN A CA 1
ATOM 1515 C C . GLN A 1 180 ? -23.581 -6.423 22.657 1.00 92.12 180 GLN A C 1
ATOM 1517 O O . GLN A 1 180 ? -23.363 -5.649 23.591 1.00 92.12 180 GLN A O 1
ATOM 1522 N N . ILE A 1 181 ? -24.586 -6.251 21.799 1.00 90.25 181 ILE A N 1
ATOM 1523 C CA . ILE A 1 181 ? -25.562 -5.163 21.895 1.00 90.25 181 ILE A CA 1
ATOM 1524 C C . ILE A 1 181 ? -26.385 -5.309 23.175 1.00 90.25 181 ILE A C 1
ATOM 1526 O O . ILE A 1 181 ? -26.479 -4.353 23.947 1.00 90.25 181 ILE A O 1
ATOM 1530 N N . ASP A 1 182 ? -26.907 -6.501 23.448 1.00 93.12 182 ASP A N 1
ATOM 1531 C CA . ASP A 1 182 ? -27.730 -6.777 24.624 1.00 93.12 182 ASP A CA 1
ATOM 1532 C C . ASP A 1 182 ? -26.938 -6.564 25.913 1.00 93.12 182 ASP A C 1
ATOM 1534 O O . ASP A 1 182 ? -27.369 -5.829 26.802 1.00 93.12 182 ASP A O 1
ATOM 1538 N N . SER A 1 183 ? -25.720 -7.110 25.994 1.00 93.19 183 SER A N 1
ATOM 1539 C CA . SER A 1 183 ? -24.858 -6.912 27.166 1.00 93.19 183 SER A CA 1
ATOM 1540 C C . SER A 1 183 ? -24.419 -5.454 27.344 1.00 93.19 183 SER A C 1
ATOM 1542 O O . SER A 1 183 ? -24.319 -4.970 28.475 1.00 93.19 183 SER A O 1
ATOM 1544 N N . GLY A 1 184 ? -24.168 -4.726 26.252 1.00 91.69 184 GLY A N 1
ATOM 1545 C CA . GLY A 1 184 ? -23.888 -3.291 26.283 1.00 91.69 184 GLY A CA 1
ATOM 1546 C C . GLY A 1 184 ? -25.082 -2.479 26.789 1.00 91.69 184 GLY A C 1
ATOM 1547 O O . GLY A 1 184 ? -24.917 -1.598 27.635 1.00 91.69 184 GLY A O 1
ATOM 1548 N N . THR A 1 185 ? -26.284 -2.828 26.333 1.00 92.25 185 THR A N 1
ATOM 1549 C CA . THR A 1 185 ? -27.549 -2.188 26.717 1.00 92.25 185 THR A CA 1
ATOM 1550 C C . THR A 1 185 ? -27.888 -2.470 28.177 1.00 92.25 185 THR A C 1
ATOM 1552 O O . THR A 1 185 ? -28.224 -1.550 28.921 1.00 92.25 185 THR A O 1
ATOM 1555 N N . GLN A 1 186 ? -27.698 -3.707 28.638 1.00 94.62 186 GLN A N 1
ATOM 1556 C CA . GLN A 1 186 ? -27.867 -4.068 30.043 1.00 94.62 186 GLN A CA 1
ATOM 1557 C C . GLN A 1 186 ? -26.920 -3.264 30.944 1.00 94.62 186 GLN A C 1
ATOM 1559 O O . GLN A 1 186 ? -27.361 -2.653 31.916 1.00 94.62 186 GLN A O 1
ATOM 1564 N N . LYS A 1 187 ? -25.631 -3.176 30.591 1.00 94.56 187 LYS A N 1
ATOM 1565 C CA . LYS A 1 187 ? -24.658 -2.359 31.338 1.00 94.56 187 LYS A CA 1
ATOM 1566 C C . LYS A 1 187 ? -25.036 -0.877 31.370 1.00 94.56 187 LYS A C 1
ATOM 1568 O O . LYS A 1 187 ? -24.734 -0.194 32.350 1.00 94.56 187 LYS A O 1
ATOM 1573 N N . ALA A 1 188 ? -25.644 -0.361 30.303 1.00 90.94 188 ALA A N 1
ATOM 1574 C CA . ALA A 1 188 ? -26.144 1.008 30.272 1.00 90.94 188 ALA A CA 1
ATOM 1575 C C . ALA A 1 188 ? -27.325 1.185 31.239 1.00 90.94 188 ALA A C 1
ATOM 1577 O O . ALA A 1 188 ? -27.297 2.112 32.047 1.00 90.94 188 ALA A O 1
ATOM 1578 N N . ASN A 1 189 ? -28.294 0.265 31.230 1.00 93.56 189 ASN A N 1
ATOM 1579 C CA . ASN A 1 189 ? -29.434 0.288 32.150 1.00 93.56 189 ASN A CA 1
ATOM 1580 C C . ASN A 1 189 ? -28.996 0.206 33.616 1.00 93.56 189 ASN A C 1
ATOM 1582 O O . ASN A 1 189 ? -29.409 1.039 34.415 1.00 93.56 189 ASN A O 1
ATOM 1586 N N . GLU A 1 190 ? -28.080 -0.699 33.962 1.00 94.81 190 GLU A N 1
ATOM 1587 C CA . GLU A 1 190 ? -27.547 -0.807 35.329 1.00 94.81 190 GLU A CA 1
ATOM 1588 C C . GLU A 1 190 ? -26.871 0.494 35.798 1.00 94.81 190 GLU A C 1
ATOM 1590 O O . GLU A 1 190 ? -26.947 0.870 36.971 1.00 94.81 190 GLU A O 1
ATOM 1595 N N . LYS A 1 191 ? -26.190 1.209 34.892 1.00 93.50 191 LYS A N 1
ATOM 1596 C CA . LYS A 1 191 ? -25.617 2.527 35.202 1.00 93.50 191 LYS A CA 1
ATOM 1597 C C . LYS A 1 191 ? -26.699 3.583 35.394 1.00 93.50 191 LYS A C 1
ATOM 1599 O O . LYS A 1 191 ? -26.573 4.384 36.317 1.00 93.50 191 LYS A O 1
ATOM 1604 N N . ILE A 1 192 ? -27.728 3.588 34.548 1.00 92.62 192 ILE A N 1
ATOM 1605 C CA . ILE A 1 192 ? -28.864 4.509 34.665 1.00 92.62 192 ILE A CA 1
ATOM 1606 C C . ILE A 1 192 ? -29.556 4.304 36.011 1.00 92.62 192 ILE A C 1
ATOM 1608 O O . ILE A 1 192 ? -29.717 5.270 36.744 1.00 92.62 192 ILE A O 1
ATOM 1612 N N . GLU A 1 193 ? -29.862 3.063 36.389 1.00 94.88 193 GLU A N 1
ATOM 1613 C CA . GLU A 1 193 ? -30.505 2.751 37.670 1.00 94.88 193 GLU A CA 1
ATOM 1614 C C . GLU A 1 193 ? -29.681 3.231 38.868 1.00 94.88 193 GLU A C 1
ATOM 1616 O O . GLU A 1 193 ? -30.217 3.872 39.773 1.00 94.88 193 GLU A O 1
ATOM 1621 N N . LYS A 1 194 ? -28.361 3.000 38.860 1.00 95.25 194 LYS A N 1
ATOM 1622 C CA . LYS A 1 194 ? -27.465 3.500 39.917 1.00 95.25 194 LYS A CA 1
ATOM 1623 C C . LYS A 1 194 ? -27.465 5.024 40.008 1.00 95.25 194 LYS A C 1
ATOM 1625 O O . LYS A 1 194 ? -27.484 5.570 41.110 1.00 95.25 194 LYS A O 1
ATOM 1630 N N . ILE A 1 195 ? -27.440 5.712 38.866 1.00 93.12 195 ILE A N 1
ATOM 1631 C CA . ILE A 1 195 ? -27.495 7.178 38.819 1.00 93.12 195 ILE A CA 1
ATOM 1632 C C . ILE A 1 195 ? -28.853 7.670 39.325 1.00 93.12 195 ILE A C 1
ATOM 1634 O O . ILE A 1 195 ? -28.891 8.584 40.143 1.00 93.12 195 ILE A O 1
ATOM 1638 N N . SER A 1 196 ? -29.954 7.051 38.901 1.00 93.38 196 SER A N 1
ATOM 1639 C CA . SER A 1 196 ? -31.305 7.388 39.351 1.00 93.38 196 SER A CA 1
ATOM 1640 C C . SER A 1 196 ? -31.471 7.210 40.860 1.00 93.38 196 SER A C 1
ATOM 1642 O O . SER A 1 196 ? -31.999 8.106 41.514 1.00 93.38 196 SER A O 1
ATOM 1644 N N . ALA A 1 197 ? -30.966 6.114 41.433 1.00 93.94 197 ALA A N 1
ATOM 1645 C CA . ALA A 1 197 ? -30.983 5.894 42.878 1.00 93.94 197 ALA A CA 1
ATOM 1646 C C . ALA A 1 197 ? -30.155 6.953 43.626 1.00 93.94 197 ALA A C 1
ATOM 1648 O O . ALA A 1 197 ? -30.622 7.539 44.600 1.00 93.94 197 ALA A O 1
ATOM 1649 N N . SER A 1 198 ? -28.954 7.264 43.128 1.00 93.75 198 SER A N 1
ATOM 1650 C CA . SER A 1 198 ? -28.119 8.316 43.713 1.00 93.75 198 SER A CA 1
ATOM 1651 C C . SER A 1 198 ? -28.767 9.700 43.616 1.00 93.75 198 SER A C 1
ATOM 1653 O O . SER A 1 198 ? -28.625 10.497 44.540 1.00 93.75 198 SER A O 1
ATOM 1655 N N . LEU A 1 199 ? -29.462 10.003 42.516 1.00 92.00 199 LEU A N 1
ATOM 1656 C CA . LEU A 1 199 ? -30.204 11.253 42.353 1.00 92.00 199 LEU A CA 1
ATOM 1657 C C . LEU A 1 199 ? -31.361 11.342 43.347 1.00 92.00 199 LEU A C 1
ATOM 1659 O O . LEU A 1 199 ? -31.531 12.392 43.958 1.00 92.00 199 LEU A O 1
ATOM 1663 N N . ALA A 1 200 ? -32.107 10.254 43.549 1.00 93.38 200 ALA A N 1
ATOM 1664 C CA . ALA A 1 200 ? -33.178 10.206 44.540 1.00 93.38 200 ALA A CA 1
ATOM 1665 C C . ALA A 1 200 ? -32.648 10.482 45.958 1.00 93.38 200 ALA A C 1
ATOM 1667 O O . ALA A 1 200 ? -33.184 11.340 46.653 1.00 93.38 200 ALA A O 1
ATOM 1668 N N . GLU A 1 201 ? -31.532 9.859 46.357 1.00 93.75 201 GLU A N 1
ATOM 1669 C CA . GLU A 1 201 ? -30.905 10.149 47.655 1.00 93.75 201 GLU A CA 1
ATOM 1670 C C . GLU A 1 201 ? -30.462 11.611 47.798 1.00 93.75 201 GLU A C 1
ATOM 1672 O O . GLU A 1 201 ? -30.542 12.190 48.884 1.00 93.75 201 GLU A O 1
ATOM 1677 N N . LEU A 1 202 ? -29.933 12.209 46.727 1.00 92.94 202 LEU A N 1
ATOM 1678 C CA . LEU A 1 202 ? -29.515 13.610 46.736 1.00 92.94 202 LEU A CA 1
ATOM 1679 C C . LEU A 1 202 ? -30.714 14.555 46.847 1.00 92.94 202 LEU A C 1
ATOM 1681 O O . LEU A 1 202 ? -30.619 15.548 47.568 1.00 92.94 202 LEU A O 1
ATOM 1685 N N . ILE A 1 203 ? -31.827 14.239 46.179 1.00 92.00 203 ILE A N 1
ATOM 1686 C CA . ILE A 1 203 ? -33.086 14.984 46.289 1.00 92.00 203 ILE A CA 1
ATOM 1687 C C . ILE A 1 203 ? -33.601 14.922 47.732 1.00 92.00 203 ILE A C 1
ATOM 1689 O O . ILE A 1 203 ? -33.803 15.974 48.334 1.00 92.00 203 ILE A O 1
ATOM 1693 N N . ASP A 1 204 ? -33.684 13.733 48.333 1.00 93.38 204 ASP A N 1
ATOM 1694 C CA . ASP A 1 204 ? -34.119 13.567 49.729 1.00 93.38 204 ASP A CA 1
ATOM 1695 C C . ASP A 1 204 ? -33.233 14.354 50.710 1.00 93.38 204 ASP A C 1
ATOM 1697 O O . ASP A 1 204 ? -33.716 15.025 51.628 1.00 93.38 204 ASP A O 1
ATOM 1701 N N . LYS A 1 205 ? -31.907 14.315 50.520 1.00 92.62 205 LYS A N 1
ATOM 1702 C CA . LYS A 1 205 ? -30.959 15.096 51.335 1.00 92.62 205 LYS A CA 1
ATOM 1703 C C . LYS A 1 205 ? -31.166 16.602 51.170 1.00 92.62 205 LYS A C 1
ATOM 1705 O O . LYS A 1 205 ? -31.072 17.337 52.159 1.00 92.62 205 LYS A O 1
ATOM 1710 N N . ALA A 1 206 ? -31.441 17.064 49.952 1.00 90.94 206 ALA A N 1
ATOM 1711 C CA . ALA A 1 206 ? -31.708 18.469 49.669 1.00 90.94 206 ALA A CA 1
ATOM 1712 C C . ALA A 1 206 ? -33.024 18.934 50.313 1.00 90.94 206 ALA A C 1
ATOM 1714 O O . ALA A 1 206 ? -33.039 19.983 50.957 1.00 90.94 206 ALA A O 1
ATOM 1715 N N . GLU A 1 207 ? -34.093 18.139 50.228 1.00 92.69 207 GLU A N 1
ATOM 1716 C CA . GLU A 1 207 ? -35.379 18.434 50.873 1.00 92.69 207 GLU A CA 1
ATOM 1717 C C . GLU A 1 207 ? -35.260 18.500 52.400 1.00 92.69 207 GLU A C 1
ATOM 1719 O O . GLU A 1 207 ? -35.792 19.413 53.038 1.00 92.69 207 GLU A O 1
ATOM 1724 N N . ASN A 1 208 ? -34.518 17.566 53.002 1.00 92.19 208 ASN A N 1
ATOM 1725 C CA . ASN A 1 208 ? -34.246 17.588 54.439 1.00 92.19 208 ASN A CA 1
ATOM 1726 C C . ASN A 1 208 ? -33.457 18.838 54.840 1.00 92.19 208 ASN A C 1
ATOM 1728 O O . ASN A 1 208 ? -33.863 19.550 55.758 1.00 92.19 208 ASN A O 1
ATOM 1732 N N . SER A 1 209 ? -32.403 19.170 54.092 1.00 89.88 209 SER A N 1
ATOM 1733 C CA . SER A 1 209 ? -31.618 20.387 54.327 1.00 89.88 209 SER A CA 1
ATOM 1734 C C . SER A 1 209 ? -32.475 21.651 54.193 1.00 89.88 209 SER A C 1
ATOM 1736 O O . SER A 1 209 ? -32.342 22.580 54.985 1.00 89.88 209 SER A O 1
ATOM 1738 N N . GLN A 1 210 ? -33.398 21.692 53.228 1.00 92.56 210 GLN A N 1
ATOM 1739 C CA . GLN A 1 210 ? -34.336 22.802 53.063 1.00 92.56 210 GLN A CA 1
ATOM 1740 C C . GLN A 1 210 ? -35.278 22.939 54.269 1.00 92.56 210 GLN A C 1
ATOM 1742 O O . GLN A 1 210 ? -35.548 24.059 54.713 1.00 92.56 210 GLN A O 1
ATOM 1747 N N . ARG A 1 211 ? -35.762 21.822 54.828 1.00 91.81 211 ARG A N 1
ATOM 1748 C CA . ARG A 1 211 ? -36.592 21.816 56.044 1.00 91.81 211 ARG A CA 1
ATOM 1749 C C . ARG A 1 211 ? -35.818 22.328 57.259 1.00 91.81 211 ARG A C 1
ATOM 1751 O O . ARG A 1 211 ? -36.354 23.128 58.030 1.00 91.81 211 ARG A O 1
ATOM 1758 N N . ASP A 1 212 ? -34.562 21.919 57.398 1.00 89.31 212 ASP A N 1
ATOM 1759 C CA . ASP A 1 212 ? -33.686 22.381 58.474 1.00 89.31 212 ASP A CA 1
ATOM 1760 C C . ASP A 1 212 ? -33.426 23.884 58.358 1.00 89.31 212 ASP A C 1
ATOM 1762 O O . ASP A 1 212 ? -33.615 24.620 59.327 1.00 89.31 212 ASP A O 1
ATOM 1766 N N . ILE A 1 213 ? -33.093 24.371 57.156 1.00 89.69 213 ILE A N 1
ATOM 1767 C CA . ILE A 1 213 ? -32.927 25.805 56.879 1.00 89.69 213 ILE A CA 1
ATOM 1768 C C . ILE A 1 213 ? -34.192 26.576 57.253 1.00 89.69 213 ILE A C 1
ATOM 1770 O O . ILE A 1 213 ? -34.095 27.589 57.942 1.00 89.69 213 ILE A O 1
ATOM 1774 N N . LYS A 1 214 ? -35.377 26.094 56.859 1.00 91.50 214 LYS A N 1
ATOM 1775 C CA . LYS A 1 214 ? -36.646 26.734 57.227 1.00 91.50 214 LYS A CA 1
ATOM 1776 C C . LYS A 1 214 ? -36.818 26.812 58.746 1.00 91.50 214 LYS A C 1
ATOM 1778 O O . LYS A 1 214 ? -37.137 27.872 59.266 1.00 91.50 214 LYS A O 1
ATOM 1783 N N . THR A 1 215 ? -36.508 25.731 59.458 1.00 89.94 215 THR A N 1
ATOM 1784 C CA . THR A 1 215 ? -36.558 25.698 60.928 1.00 89.94 215 THR A CA 1
ATOM 1785 C C . THR A 1 215 ? -35.596 26.713 61.554 1.00 89.94 215 THR A C 1
ATOM 1787 O O . THR A 1 215 ? -35.937 27.370 62.537 1.00 89.94 215 THR A O 1
ATOM 1790 N N . TYR A 1 216 ? -34.387 26.864 61.004 1.00 87.12 216 TYR A N 1
ATOM 1791 C CA . TYR A 1 216 ? -33.435 27.878 61.465 1.00 87.12 216 TYR A CA 1
ATOM 1792 C C . TYR A 1 216 ? -33.917 29.303 61.188 1.00 87.12 216 TYR A C 1
ATOM 1794 O O . TYR A 1 216 ? -33.731 30.171 62.040 1.00 87.12 216 TYR A O 1
ATOM 1802 N N . VAL A 1 217 ? -34.540 29.543 60.033 1.00 87.56 217 VAL A N 1
ATOM 1803 C CA . VAL A 1 217 ? -35.156 30.835 59.698 1.00 87.56 217 VAL A CA 1
ATOM 1804 C C . VAL A 1 217 ? -36.275 31.164 60.686 1.00 87.56 217 VAL A C 1
ATOM 1806 O O . VAL A 1 217 ? -36.247 32.242 61.274 1.00 87.56 217 VAL A O 1
ATOM 1809 N N . ASP A 1 218 ? -37.179 30.219 60.950 1.00 87.00 218 ASP A N 1
ATOM 1810 C CA . ASP A 1 218 ? -38.291 30.407 61.887 1.00 87.00 218 ASP A CA 1
ATOM 1811 C C . ASP A 1 218 ? -37.777 30.741 63.303 1.00 87.00 218 ASP A C 1
ATOM 1813 O O . ASP A 1 218 ? -38.231 31.701 63.926 1.00 87.00 218 ASP A O 1
ATOM 1817 N N . LYS A 1 219 ? -36.752 30.020 63.786 1.00 83.38 219 LYS A N 1
ATOM 1818 C CA . LYS A 1 219 ? -36.091 30.314 65.073 1.00 83.38 219 LYS A CA 1
ATOM 1819 C C . LYS A 1 219 ? -35.431 31.692 65.101 1.00 83.38 219 LYS A C 1
ATOM 1821 O O . LYS A 1 219 ? -35.461 32.372 66.122 1.00 83.38 219 LYS A O 1
ATOM 1826 N N . LEU A 1 220 ? -34.791 32.108 64.008 1.00 81.06 220 LEU A N 1
ATOM 1827 C CA . LEU A 1 220 ? -34.174 33.434 63.917 1.00 81.06 220 LEU A CA 1
ATOM 1828 C C . LEU A 1 220 ? -35.219 34.549 63.973 1.00 81.06 220 LEU A C 1
ATOM 1830 O O . LEU A 1 220 ? -34.964 35.585 64.589 1.00 81.06 220 LEU A O 1
ATOM 1834 N N . ASP A 1 221 ? -36.379 34.353 63.354 1.00 77.81 221 ASP A N 1
ATOM 1835 C CA . ASP A 1 221 ? -37.472 35.321 63.407 1.00 77.81 221 ASP A CA 1
ATOM 1836 C C . ASP A 1 221 ? -38.128 35.372 64.796 1.00 77.81 221 ASP A C 1
ATOM 1838 O O . ASP A 1 221 ? -38.413 36.466 65.294 1.00 77.81 221 ASP A O 1
ATOM 1842 N N . GLU A 1 222 ? -38.255 34.231 65.480 1.00 76.88 222 GLU A N 1
ATOM 1843 C CA . GLU A 1 222 ? -38.651 34.172 66.893 1.00 76.88 222 GLU A CA 1
ATOM 1844 C C . GLU A 1 222 ? -37.663 34.943 67.786 1.00 76.88 222 GLU A C 1
ATOM 1846 O O . GLU A 1 222 ? -38.072 35.843 68.523 1.00 76.88 222 GLU A O 1
ATOM 1851 N N . TYR A 1 223 ? -36.355 34.694 67.646 1.00 74.56 223 TYR A N 1
ATOM 1852 C CA . TYR A 1 223 ? -35.327 35.418 68.401 1.00 74.56 223 TYR A CA 1
ATOM 1853 C C . TYR A 1 223 ? -35.349 36.925 68.141 1.00 74.56 223 TYR A C 1
ATOM 1855 O O . TYR A 1 223 ? -35.223 37.705 69.084 1.00 74.56 223 TYR A O 1
ATOM 1863 N N . LYS A 1 224 ? -35.515 37.365 66.886 1.00 71.12 224 LYS A N 1
ATOM 1864 C CA . LYS A 1 224 ? -35.646 38.797 66.563 1.00 71.12 224 LYS A CA 1
ATOM 1865 C C . LYS A 1 224 ? -36.855 39.420 67.253 1.00 71.12 224 LYS A C 1
ATOM 1867 O O . LYS A 1 224 ? -36.753 40.545 67.734 1.00 71.12 224 LYS A O 1
ATOM 1872 N N . SER A 1 225 ? -37.986 38.718 67.290 1.00 69.50 225 SER A N 1
ATOM 1873 C CA . SER A 1 225 ? -39.187 39.173 67.990 1.00 69.50 225 SER A CA 1
ATOM 1874 C C . SER A 1 225 ? -38.920 39.298 69.493 1.00 69.50 225 SER A C 1
ATOM 1876 O O . SER A 1 225 ? -39.055 40.382 70.064 1.00 69.50 225 SER A O 1
ATOM 1878 N N . GLU A 1 226 ? -38.437 38.227 70.124 1.00 61.16 226 GLU A N 1
ATOM 1879 C CA . GLU A 1 226 ? -38.249 38.153 71.573 1.00 61.16 226 GLU A CA 1
ATOM 1880 C C . GLU A 1 226 ? -37.193 39.149 72.082 1.00 61.16 226 GLU A C 1
ATOM 1882 O O . GLU A 1 226 ? -37.454 39.902 73.023 1.00 61.16 226 GLU A O 1
ATOM 1887 N N . PHE A 1 227 ? -36.033 39.257 71.420 1.00 60.94 227 PHE A N 1
ATOM 1888 C CA . PHE A 1 227 ? -35.004 40.230 71.808 1.00 60.94 227 PHE A CA 1
ATOM 1889 C C . PHE A 1 227 ? -35.463 41.678 71.620 1.00 60.94 227 PHE A C 1
ATOM 1891 O O . PHE A 1 227 ? -35.147 42.526 72.459 1.00 60.94 227 PHE A O 1
ATOM 1898 N N . ASN A 1 228 ? -36.234 41.974 70.567 1.00 62.81 228 ASN A N 1
ATOM 1899 C CA . ASN A 1 228 ? -36.801 43.308 70.376 1.00 62.81 228 ASN A CA 1
ATOM 1900 C C . ASN A 1 228 ? -37.806 43.647 71.482 1.00 62.81 228 ASN A C 1
ATOM 1902 O O . ASN A 1 228 ? -37.738 44.745 72.034 1.00 62.81 228 ASN A O 1
ATOM 1906 N N . PHE A 1 229 ? -38.684 42.719 71.874 1.00 64.94 229 PHE A N 1
ATOM 1907 C CA . PHE A 1 229 ? -39.628 42.947 72.972 1.00 64.94 229 PHE A CA 1
ATOM 1908 C C . PHE A 1 229 ? -38.937 43.081 74.331 1.00 64.94 229 PHE A C 1
ATOM 1910 O O . PHE A 1 229 ? -39.305 43.961 75.109 1.00 64.94 229 PHE A O 1
ATOM 1917 N N . VAL A 1 230 ? -37.905 42.283 74.614 1.00 68.81 230 VAL A N 1
ATOM 1918 C CA . VAL A 1 230 ? -37.142 42.372 75.869 1.00 68.81 230 VAL A CA 1
ATOM 1919 C C . VAL A 1 230 ? -36.364 43.688 75.955 1.00 68.81 230 VAL A C 1
ATOM 1921 O O . VAL A 1 230 ? -36.381 44.347 76.997 1.00 68.81 230 VAL A O 1
ATOM 1924 N N . LEU A 1 231 ? -35.710 44.118 74.871 1.00 67.31 231 LEU A N 1
ATOM 1925 C CA . LEU A 1 231 ? -34.985 45.391 74.838 1.00 67.31 231 LEU A CA 1
ATOM 1926 C C . LEU A 1 231 ? -35.929 46.590 74.917 1.00 67.31 231 LEU A C 1
ATOM 1928 O O . LEU A 1 231 ? -35.658 47.515 75.685 1.00 67.31 231 LEU A O 1
ATOM 1932 N N . LEU A 1 232 ? -37.045 46.562 74.183 1.00 67.56 232 LEU A N 1
ATOM 1933 C CA . LEU A 1 232 ? -38.072 47.598 74.264 1.00 67.56 232 LEU A CA 1
ATOM 1934 C C . LEU A 1 232 ? -38.674 47.650 75.667 1.00 67.56 232 LEU A C 1
ATOM 1936 O O . LEU A 1 232 ? -38.725 48.725 76.251 1.00 67.56 232 LEU A O 1
ATOM 1940 N N . SER A 1 233 ? -39.048 46.510 76.250 1.00 70.19 233 SER A N 1
ATOM 1941 C CA . SER A 1 233 ? -39.558 46.426 77.622 1.00 70.19 233 SER A CA 1
ATOM 1942 C C . SER A 1 233 ? -38.566 47.021 78.619 1.00 70.19 233 SER A C 1
ATOM 1944 O O . SER A 1 233 ? -38.924 47.909 79.386 1.00 70.19 233 SER A O 1
ATOM 1946 N N . LYS A 1 234 ? -37.287 46.639 78.547 1.00 74.75 234 LYS A N 1
ATOM 1947 C CA . LYS A 1 234 ? -36.239 47.174 79.425 1.00 74.75 234 LYS A CA 1
ATOM 1948 C C . LYS A 1 234 ? -36.020 48.675 79.222 1.00 74.75 234 LYS A C 1
ATOM 1950 O O . LYS A 1 234 ? -35.827 49.397 80.201 1.00 74.75 234 LYS A O 1
ATOM 1955 N N . ALA A 1 235 ? -36.066 49.158 77.980 1.00 72.75 235 ALA A N 1
ATOM 1956 C CA . ALA A 1 235 ? -35.974 50.580 77.663 1.00 72.75 235 ALA A CA 1
ATOM 1957 C C . ALA A 1 235 ? -37.183 51.360 78.205 1.00 72.75 235 ALA A C 1
ATOM 1959 O O . ALA A 1 235 ? -36.991 52.394 78.842 1.00 72.75 235 ALA A O 1
ATOM 1960 N N . PHE A 1 236 ? -38.404 50.843 78.037 1.00 78.44 236 PHE A N 1
ATOM 1961 C CA . PHE A 1 236 ? -39.630 51.434 78.574 1.00 78.44 236 PHE A CA 1
ATOM 1962 C C . PHE A 1 236 ? -39.664 51.404 80.103 1.00 78.44 236 PHE A C 1
ATOM 1964 O O . PHE A 1 236 ? -40.000 52.415 80.708 1.00 78.44 236 PHE A O 1
ATOM 1971 N N . SER A 1 237 ? -39.262 50.306 80.748 1.00 77.44 237 SER A N 1
ATOM 1972 C CA . SER A 1 237 ? -39.149 50.222 82.209 1.00 77.44 237 SER A CA 1
ATOM 1973 C C . SER A 1 237 ? -38.131 51.219 82.749 1.00 77.44 237 SER A C 1
ATOM 1975 O O . SER A 1 237 ? -38.405 51.902 83.732 1.00 77.44 237 SER A O 1
ATOM 1977 N N . LYS A 1 238 ? -36.978 51.356 82.085 1.00 81.94 238 LYS A N 1
ATOM 1978 C CA . LYS A 1 238 ? -35.960 52.336 82.468 1.00 81.94 238 LYS A CA 1
ATOM 1979 C C . LYS A 1 238 ? -36.464 53.766 82.276 1.00 81.94 238 LYS A C 1
ATOM 1981 O O . LYS A 1 238 ? -36.299 54.585 83.170 1.00 81.94 238 LYS A O 1
ATOM 1986 N N . LEU A 1 239 ? -37.135 54.051 81.160 1.00 81.75 239 LEU A N 1
ATOM 1987 C CA . LEU A 1 239 ? -37.737 55.357 80.885 1.00 81.75 239 LEU A CA 1
ATOM 1988 C C . LEU A 1 239 ? -38.843 55.699 81.893 1.00 81.75 239 LEU A C 1
ATOM 1990 O O . LEU A 1 239 ? -38.883 56.819 82.397 1.00 81.75 239 LEU A O 1
ATOM 1994 N N . LEU A 1 240 ? -39.692 54.729 82.245 1.00 82.81 240 LEU A N 1
ATOM 1995 C CA . LEU A 1 240 ? -40.708 54.861 83.287 1.00 82.81 240 LEU A CA 1
ATOM 1996 C C . LEU A 1 240 ? -40.066 55.184 84.640 1.00 82.81 240 LEU A C 1
ATOM 1998 O O . LEU A 1 240 ? -40.487 56.130 85.303 1.00 82.81 240 LEU A O 1
ATOM 2002 N N . GLN A 1 241 ? -39.028 54.441 85.027 1.00 82.50 241 GLN A N 1
ATOM 2003 C CA . GLN A 1 241 ? -38.308 54.656 86.279 1.00 82.50 241 GLN A CA 1
ATOM 2004 C C . GLN A 1 241 ? -37.660 56.048 86.321 1.00 82.50 241 GLN A C 1
ATOM 2006 O O . GLN A 1 241 ? -37.847 56.781 87.290 1.00 82.50 241 GLN A O 1
ATOM 2011 N N . THR A 1 242 ? -36.985 56.466 85.246 1.00 83.75 242 THR A N 1
ATOM 2012 C CA . THR A 1 242 ? -36.391 57.808 85.145 1.00 83.75 242 THR A CA 1
ATOM 2013 C C . THR A 1 242 ? -37.451 58.907 85.241 1.00 83.75 242 THR A C 1
ATOM 2015 O O . THR A 1 242 ? -37.258 59.876 85.971 1.00 83.75 242 THR A O 1
ATOM 2018 N N . LYS A 1 243 ? -38.604 58.757 84.577 1.00 81.06 243 LYS A N 1
ATOM 2019 C CA . LYS A 1 243 ? -39.698 59.741 84.657 1.00 81.06 243 LYS A CA 1
ATOM 2020 C C . LYS A 1 243 ? -40.329 59.808 86.046 1.00 81.06 243 LYS A C 1
ATOM 2022 O O . LYS A 1 243 ? -40.659 60.895 86.514 1.00 81.06 243 LYS A O 1
ATOM 2027 N N . GLN A 1 244 ? -40.460 58.674 86.730 1.00 81.56 244 GLN A N 1
ATOM 2028 C CA . GLN A 1 244 ? -40.925 58.635 88.118 1.00 81.56 244 GLN A CA 1
ATOM 2029 C C . GLN A 1 244 ? -39.932 59.302 89.077 1.00 81.56 244 GLN A C 1
ATOM 2031 O O . GLN A 1 244 ? -40.351 60.004 89.994 1.00 81.56 244 GLN A O 1
ATOM 2036 N N . GLU A 1 245 ? -3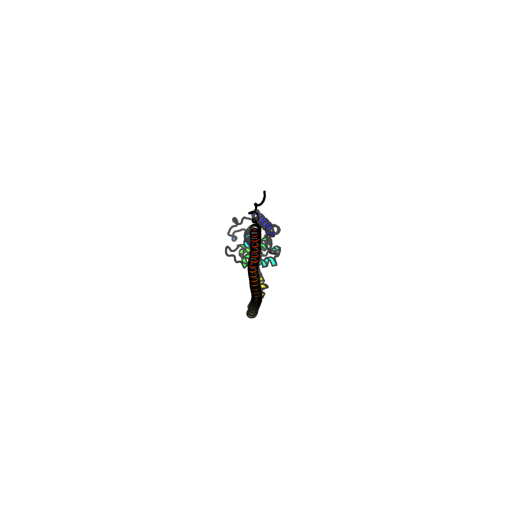8.629 59.113 88.873 1.00 81.44 245 GLU A N 1
ATOM 2037 C CA . GLU A 1 245 ? -37.587 59.784 89.655 1.00 81.44 245 GLU A CA 1
ATOM 2038 C C . GLU A 1 245 ? -37.553 61.297 89.402 1.00 81.44 245 GLU A C 1
ATOM 2040 O O . GLU A 1 245 ? -37.470 62.063 90.363 1.00 81.44 245 GLU A O 1
ATOM 2045 N N . GLU A 1 246 ? -37.672 61.742 88.145 1.00 76.56 246 GLU A N 1
ATOM 2046 C CA . GLU A 1 246 ? -37.828 63.163 87.796 1.00 76.56 246 GLU A CA 1
ATOM 2047 C C . GLU A 1 246 ? -39.050 63.768 88.499 1.00 76.56 246 GLU A C 1
ATOM 2049 O O . GLU A 1 246 ? -38.937 64.798 89.162 1.00 76.56 246 GLU A O 1
ATOM 2054 N N . TYR A 1 247 ? -40.201 63.093 88.441 1.00 71.69 247 TYR A N 1
ATOM 2055 C CA . TYR A 1 247 ? -41.425 63.545 89.101 1.00 71.69 247 TYR A CA 1
ATOM 2056 C C . TYR A 1 247 ? -41.265 63.644 90.626 1.00 71.69 247 TYR A C 1
ATOM 2058 O O . TYR A 1 247 ? -41.627 64.651 91.236 1.00 71.69 247 TYR A O 1
ATOM 2066 N N . ARG A 1 248 ? -40.666 62.629 91.264 1.00 73.94 248 ARG A N 1
ATOM 2067 C CA . ARG A 1 248 ? -40.402 62.634 92.715 1.00 73.94 248 ARG A CA 1
ATOM 2068 C C . ARG A 1 248 ? -39.441 63.745 93.133 1.00 73.94 248 ARG A C 1
ATOM 2070 O O . ARG A 1 248 ? -39.667 64.355 94.173 1.00 73.94 248 ARG A O 1
ATOM 2077 N N . LYS A 1 249 ? -38.415 64.040 92.328 1.00 69.81 249 LYS A N 1
ATOM 2078 C CA . LYS A 1 249 ? -37.493 65.161 92.577 1.00 69.81 249 LYS A CA 1
ATOM 2079 C C . LYS A 1 249 ? -38.174 66.524 92.451 1.00 69.81 249 LYS A C 1
ATOM 2081 O O . LYS A 1 249 ? -37.767 67.455 93.133 1.00 69.81 249 LYS A O 1
ATOM 2086 N N . ILE A 1 250 ? -39.213 66.639 91.625 1.00 65.56 250 ILE A N 1
ATOM 2087 C CA . ILE A 1 250 ? -39.996 67.875 91.484 1.00 65.56 250 ILE A CA 1
ATOM 2088 C C . ILE A 1 250 ? -41.010 68.046 92.637 1.00 65.56 250 ILE A C 1
ATOM 2090 O O . ILE A 1 250 ? -41.365 69.173 92.967 1.00 65.56 250 ILE A O 1
ATOM 2094 N N . THR A 1 251 ? -41.454 66.964 93.294 1.00 56.44 251 THR A N 1
ATOM 2095 C CA . THR A 1 251 ? -42.647 66.990 94.176 1.00 56.44 251 THR A CA 1
ATOM 2096 C C . THR A 1 251 ? -42.345 66.917 95.692 1.00 56.44 251 THR A C 1
ATOM 2098 O O . THR A 1 251 ? -43.267 66.806 96.493 1.00 56.44 251 THR A O 1
ATOM 2101 N N . ILE A 1 252 ? -41.086 67.002 96.147 1.00 46.47 252 ILE A N 1
ATOM 2102 C CA . ILE A 1 252 ? -40.731 66.928 97.586 1.00 46.47 252 ILE A CA 1
ATOM 2103 C C . ILE A 1 252 ? -39.688 68.015 97.946 1.00 46.47 252 ILE A C 1
ATOM 2105 O O . ILE A 1 252 ? -38.560 67.925 97.471 1.00 46.47 252 ILE A O 1
ATOM 2109 N N . PRO A 1 253 ? -39.972 68.992 98.837 1.00 48.28 253 PRO A N 1
ATOM 2110 C CA . PRO A 1 253 ? -40.974 70.051 98.693 1.00 48.28 253 PRO A CA 1
ATOM 2111 C C . PRO A 1 253 ? -40.387 71.467 98.919 1.00 48.28 253 PRO A C 1
ATOM 2113 O O . PRO A 1 253 ? -39.789 71.765 99.952 1.00 48.28 253 PRO A O 1
ATOM 2116 N N . SER A 1 254 ? -40.706 72.403 98.023 1.00 40.72 254 SER A N 1
ATOM 2117 C CA . SER A 1 254 ? -40.820 73.827 98.350 1.00 40.72 254 SER A CA 1
ATOM 2118 C C . SER A 1 254 ? -42.143 74.056 99.095 1.00 40.72 254 SER A C 1
ATOM 2120 O O . SER A 1 254 ? -43.119 74.476 98.483 1.00 40.72 254 SER A O 1
ATOM 2122 N N . LEU A 1 255 ? -42.222 73.699 100.382 1.00 44.66 255 LEU A N 1
ATOM 2123 C CA . LEU A 1 255 ? -43.405 73.955 101.224 1.00 44.66 255 LEU A CA 1
ATOM 2124 C C . LEU A 1 255 ? -43.049 73.913 102.723 1.00 44.66 255 LEU A C 1
ATOM 2126 O O . LEU A 1 255 ? -43.526 73.072 103.475 1.00 44.66 255 LEU A O 1
ATOM 2130 N N . SER A 1 256 ? -42.209 74.852 103.167 1.00 38.44 256 SER A N 1
ATOM 2131 C CA . SER A 1 256 ? -42.201 75.313 104.565 1.00 38.44 256 SER A CA 1
ATOM 2132 C C . SER A 1 256 ? -41.540 76.692 104.692 1.00 38.44 256 SER A C 1
ATOM 2134 O O . SER A 1 256 ? -40.438 76.798 105.210 1.00 38.44 256 SER A O 1
ATOM 2136 N N . PHE A 1 257 ? -42.181 77.754 104.195 1.00 35.62 257 PHE A N 1
ATOM 2137 C CA . PHE A 1 257 ? -41.970 79.116 104.716 1.00 35.62 257 PHE A CA 1
ATOM 2138 C C . PHE A 1 257 ? -43.154 80.017 104.334 1.00 35.62 257 PHE A C 1
ATOM 2140 O O . PHE A 1 257 ? -43.082 80.839 103.427 1.00 35.62 257 PHE A O 1
ATOM 2147 N N . GLN A 1 258 ? -44.268 79.861 105.047 1.00 33.78 258 GLN A N 1
ATOM 2148 C CA . GLN A 1 258 ? -45.180 80.970 105.310 1.00 33.78 258 GLN A CA 1
ATOM 2149 C C . GLN A 1 258 ? -45.748 80.842 106.727 1.00 33.78 258 GLN A C 1
ATOM 2151 O O . GLN A 1 258 ? -46.217 79.778 107.112 1.00 33.78 258 GLN A O 1
ATOM 2156 N N . HIS A 1 259 ? -45.729 81.984 107.420 1.00 32.50 259 HIS A N 1
ATOM 2157 C CA . HIS A 1 259 ? -46.433 82.324 108.659 1.00 32.50 259 HIS A CA 1
ATOM 2158 C C . HIS A 1 259 ? -45.919 81.703 109.965 1.00 32.50 259 HIS A C 1
ATOM 2160 O O . HIS A 1 259 ? -46.249 80.577 110.299 1.00 32.50 259 HIS A O 1
ATOM 2166 N N . TYR A 1 260 ? -45.152 82.483 110.738 1.00 33.66 260 TYR A N 1
ATOM 2167 C CA . TYR A 1 260 ? -45.653 83.153 111.952 1.00 33.66 260 TYR A CA 1
ATOM 2168 C C . TYR A 1 260 ? -44.569 84.099 112.510 1.00 33.66 260 TYR A C 1
ATOM 2170 O O . TYR A 1 260 ? -43.690 83.706 113.268 1.00 33.66 260 TYR A O 1
ATOM 2178 N N . TRP A 1 261 ? -44.644 85.371 112.108 1.00 31.94 261 TRP A N 1
ATOM 2179 C CA . TRP A 1 261 ? -44.253 86.505 112.948 1.00 31.94 261 TRP A CA 1
ATOM 2180 C C . TRP A 1 261 ? -45.531 86.928 113.678 1.00 31.94 261 TRP A C 1
ATOM 2182 O O . TRP A 1 261 ? -46.501 87.248 112.993 1.00 31.94 261 TRP A O 1
ATOM 2192 N N . LEU A 1 262 ? -45.553 86.896 115.015 1.00 31.59 262 LEU A N 1
ATOM 2193 C CA . LEU A 1 262 ? -46.122 87.943 115.883 1.00 31.59 262 LEU A CA 1
ATOM 2194 C C . LEU A 1 262 ? -46.085 87.535 117.366 1.00 31.59 262 LEU A C 1
ATOM 2196 O O . LEU A 1 262 ? -46.363 86.388 117.701 1.00 31.59 262 LEU A O 1
ATOM 2200 N N . LEU A 1 263 ? -45.849 88.556 118.206 1.00 28.92 263 LEU A N 1
ATOM 2201 C CA . LEU A 1 263 ? -45.528 88.588 119.647 1.00 28.92 263 LEU A CA 1
ATOM 2202 C C . LEU A 1 263 ? -44.020 88.390 119.872 1.00 28.92 263 LEU A C 1
ATOM 2204 O O . LEU A 1 263 ? -43.520 87.288 119.705 1.00 28.92 263 LEU A O 1
ATOM 2208 N N . SER A 1 264 ? -43.206 89.410 120.147 1.00 27.36 264 SER A N 1
ATOM 2209 C CA . SER A 1 264 ? -43.330 90.560 121.068 1.00 27.36 264 SER A CA 1
ATOM 2210 C C . SER A 1 264 ? -42.258 91.612 120.682 1.00 27.36 264 SER A C 1
ATOM 2212 O O . SER A 1 264 ? -41.245 91.234 120.100 1.00 27.36 264 SER A O 1
ATOM 2214 N N . LEU A 1 265 ? -42.539 92.922 120.768 1.00 35.81 265 LEU A N 1
ATOM 2215 C CA . LEU A 1 265 ? -42.147 93.790 121.901 1.00 35.81 265 LEU A CA 1
ATOM 2216 C C . LEU A 1 265 ? -40.627 93.817 122.133 1.00 35.81 265 LEU A C 1
ATOM 2218 O O . LEU A 1 265 ? -40.094 92.784 122.591 1.00 35.81 265 LEU A O 1
#

pLDDT: mean 85.25, std 14.91, range [27.36, 97.94]

Secondary structure (DSSP, 8-state):
--SS-GGGHHHHHHHHHHHHHHS--GGGS-S-STTS-TTTHHHHHHHHHHHHHHHHHHH-HHHHHHTTHHHHHHHGGGGS--HHHHHH-HHHHHHHHHHHHHHHHHHH--TT---GGG-HHHHHHHHHHS-TT-TT--HHHHHHTHHHHHHHHHHTSHHHHHHHHHHH-HHHHHHHHHHHHHHHHHHHHHHHHHHHHHHHHHHHHHHHHHHHHHHHHHHHHHHHHHHHHHHHHHHHHHHHHHHHHHHHHHSS-S-----------

Foldseek 3Di:
DQPQDPVCVVQLVVQVVVLVVPADDLVPDPPDLVPDDLVNNLSNLQNLLSVLVVCCSVPPVVLLSVQQVVLCVVCPVPLRQGPVCCVPPVLLSSQSSLSSSLSSCLVCVDPPDDRPLLDPVSLVSSVVSDDPPCVNRQSVCSNPPSSVVSVVCVCPDPVNVVVVVCVVPVVVVVVVVVVVVVVVVVVVVVVVVVVVVVVVVVVVVVVVVVVVVVVVVVVVVVVVVVVVCVVVVVVVVVVVVVVVVVVVVVVPDPDPDDDDDDDDD

Radius of gyration: 51.37 Å; chains: 1; bounding box: 71×113×154 Å

Organism: Klebsiella pneumoniae (NCBI:txid573)